Protein AF-A0A9D1Z6G5-F1 (afdb_monomer)

Structure (mmCIF, N/CA/C/O backbone):
data_AF-A0A9D1Z6G5-F1
#
_entry.id   AF-A0A9D1Z6G5-F1
#
loop_
_atom_site.group_PDB
_atom_site.id
_atom_site.type_symbol
_atom_site.label_atom_id
_atom_site.label_alt_id
_atom_site.label_comp_id
_atom_site.label_asym_id
_atom_site.label_entity_id
_atom_site.label_seq_id
_atom_site.pdbx_PDB_ins_code
_atom_site.Cartn_x
_atom_site.Cartn_y
_atom_site.Cartn_z
_atom_site.occupancy
_atom_site.B_iso_or_equiv
_atom_site.auth_seq_id
_atom_site.auth_comp_id
_atom_site.auth_asym_id
_atom_site.auth_atom_id
_atom_site.pdbx_PDB_model_num
ATOM 1 N N . MET A 1 1 ? 5.434 11.136 -31.545 1.00 62.97 1 MET A N 1
ATOM 2 C CA . MET A 1 1 ? 5.932 9.993 -30.754 1.00 62.97 1 MET A CA 1
ATOM 3 C C . MET A 1 1 ? 7.444 10.099 -30.738 1.00 62.97 1 MET A C 1
ATOM 5 O O . MET A 1 1 ? 8.027 10.150 -31.814 1.00 62.97 1 MET A O 1
ATOM 9 N N . ALA A 1 2 ? 8.056 10.285 -29.570 1.00 88.12 2 ALA A N 1
ATOM 10 C CA . ALA A 1 2 ? 9.505 10.441 -29.485 1.00 88.12 2 ALA A CA 1
ATOM 11 C C . ALA A 1 2 ? 10.163 9.057 -29.421 1.00 88.12 2 ALA A C 1
ATOM 13 O O . ALA A 1 2 ? 9.788 8.232 -28.589 1.00 88.12 2 ALA A O 1
ATOM 14 N N . MET A 1 3 ? 11.119 8.816 -30.315 1.00 94.81 3 MET A N 1
ATOM 15 C CA . MET A 1 3 ? 11.812 7.538 -30.449 1.00 94.81 3 MET A CA 1
ATOM 16 C C . MET A 1 3 ? 13.296 7.723 -30.156 1.00 94.81 3 MET A C 1
ATOM 18 O O . MET A 1 3 ? 13.879 8.742 -30.530 1.00 94.81 3 MET A O 1
ATOM 22 N N . PHE A 1 4 ? 13.907 6.727 -29.529 1.00 95.62 4 PHE A N 1
ATOM 23 C CA . PHE A 1 4 ? 15.357 6.603 -29.426 1.00 95.62 4 PHE A CA 1
ATOM 24 C C . PHE A 1 4 ? 15.826 5.374 -30.203 1.00 95.62 4 PHE A C 1
ATOM 26 O O . PHE A 1 4 ? 15.208 4.312 -30.121 1.00 95.62 4 PHE A O 1
ATOM 33 N N . ILE A 1 5 ? 16.930 5.530 -30.930 1.00 95.06 5 ILE A N 1
ATOM 34 C CA . ILE A 1 5 ? 17.619 4.448 -31.630 1.00 95.06 5 ILE A CA 1
ATOM 35 C C . ILE A 1 5 ? 19.093 4.541 -31.260 1.00 95.06 5 ILE A C 1
ATOM 37 O O . ILE A 1 5 ? 19.698 5.596 -31.449 1.00 95.06 5 ILE A O 1
ATOM 41 N N . GLY A 1 6 ? 19.653 3.464 -30.720 1.00 95.00 6 GLY A N 1
ATOM 42 C CA . GLY A 1 6 ? 21.053 3.427 -30.314 1.00 95.00 6 GLY A CA 1
ATOM 43 C C . GLY A 1 6 ? 21.353 2.312 -29.323 1.00 95.00 6 GLY A C 1
ATOM 44 O O . GLY A 1 6 ? 20.520 1.444 -29.060 1.00 95.00 6 GLY A O 1
ATOM 45 N N . SER A 1 7 ? 22.557 2.357 -28.770 1.00 95.50 7 SER A N 1
ATOM 46 C CA . SER A 1 7 ? 23.091 1.390 -27.807 1.00 95.50 7 SER A CA 1
ATOM 47 C C . SER A 1 7 ? 22.611 1.631 -26.373 1.00 95.50 7 SER A C 1
ATOM 49 O O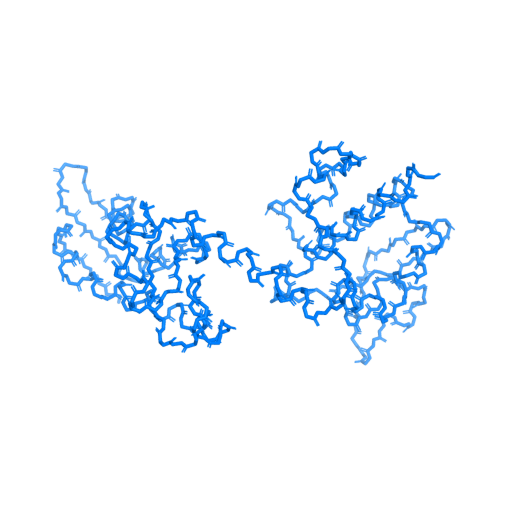 . SER A 1 7 ? 22.093 2.700 -26.021 1.00 95.50 7 SER A O 1
ATOM 51 N N . LEU A 1 8 ? 22.857 0.655 -25.494 1.00 92.88 8 LEU A N 1
ATOM 52 C CA . LEU A 1 8 ? 22.561 0.780 -24.066 1.00 92.88 8 LEU A CA 1
ATOM 53 C C . LEU A 1 8 ? 23.375 1.915 -23.424 1.00 92.88 8 LEU A C 1
ATOM 55 O O . LEU A 1 8 ? 22.875 2.652 -22.569 1.00 92.88 8 LEU A O 1
ATOM 59 N N . SER A 1 9 ? 24.635 2.061 -23.842 1.00 93.94 9 SER A N 1
ATOM 60 C CA . SER A 1 9 ? 25.544 3.106 -23.359 1.00 93.94 9 SER A CA 1
ATOM 61 C C . SER A 1 9 ? 25.026 4.506 -23.696 1.00 93.94 9 SER A C 1
ATOM 63 O O . SER A 1 9 ? 24.956 5.378 -22.824 1.00 93.94 9 SER A O 1
ATOM 65 N N . GLU A 1 10 ? 24.582 4.712 -24.937 1.00 95.44 10 GLU A N 1
ATOM 66 C CA . GLU A 1 10 ? 23.998 5.979 -25.385 1.00 95.44 10 GLU A CA 1
ATOM 67 C C . GLU A 1 10 ? 22.696 6.283 -24.650 1.00 95.44 10 GLU A C 1
ATOM 69 O O . GLU A 1 10 ? 22.525 7.396 -24.146 1.00 95.44 10 GLU A O 1
ATOM 74 N N . PHE A 1 11 ? 21.816 5.288 -24.497 1.00 95.50 11 PHE A N 1
ATOM 75 C CA . PHE A 1 11 ? 20.578 5.479 -23.751 1.00 95.50 11 PHE A CA 1
ATOM 76 C C . PHE A 1 11 ? 20.871 5.941 -22.320 1.00 95.50 11 PHE A C 1
ATOM 78 O O . PHE A 1 11 ? 20.338 6.951 -21.856 1.00 95.50 11 PHE A O 1
ATOM 85 N N . LYS A 1 12 ? 21.778 5.256 -21.616 1.00 92.62 12 LYS A N 1
ATOM 86 C CA . LYS A 1 12 ? 22.175 5.638 -20.255 1.00 92.62 12 LYS A CA 1
ATOM 87 C C . LYS A 1 12 ? 22.784 7.034 -20.209 1.00 92.62 12 LYS A C 1
ATOM 89 O O . LYS A 1 12 ? 22.452 7.784 -19.289 1.00 92.62 12 LYS A O 1
ATOM 94 N N . LYS A 1 13 ? 23.639 7.393 -21.168 1.00 92.88 13 LYS A N 1
ATOM 95 C CA . LYS A 1 13 ? 24.294 8.707 -21.229 1.00 92.88 13 LYS A CA 1
ATOM 96 C C . LYS A 1 13 ? 23.276 9.849 -21.255 1.00 92.88 13 LYS A C 1
ATOM 98 O O . LYS A 1 13 ? 23.451 10.822 -20.526 1.00 92.88 13 LYS A O 1
ATOM 103 N N . PHE A 1 14 ? 22.208 9.719 -22.042 1.00 93.12 14 PHE A N 1
ATOM 104 C CA . PHE A 1 14 ? 21.222 10.790 -22.216 1.00 93.12 14 PHE A CA 1
ATOM 105 C C . PHE A 1 14 ? 20.033 10.700 -21.248 1.00 93.12 14 PHE A C 1
ATOM 107 O O . PHE A 1 14 ? 19.578 11.723 -20.734 1.00 93.12 14 PHE A O 1
ATOM 114 N N . PHE A 1 15 ? 19.551 9.496 -20.929 1.00 93.75 15 PHE A N 1
ATOM 115 C CA . PHE A 1 15 ? 18.303 9.306 -20.180 1.00 93.75 15 PHE A CA 1
ATOM 116 C C . PHE A 1 15 ? 18.488 8.946 -18.701 1.00 93.75 15 PHE A C 1
ATOM 118 O O . PHE A 1 15 ? 17.514 8.978 -17.947 1.00 93.75 15 PHE A O 1
ATOM 125 N N . SER A 1 16 ? 19.706 8.678 -18.210 1.00 88.69 16 SER A N 1
ATOM 126 C CA . SER A 1 16 ? 19.904 8.397 -16.771 1.00 88.69 16 SER A CA 1
ATOM 127 C C . SER A 1 16 ? 19.500 9.571 -15.877 1.00 88.69 16 SER A C 1
ATOM 129 O O . SER A 1 16 ? 18.916 9.364 -14.809 1.00 88.69 16 SER A O 1
ATOM 131 N N . ILE A 1 17 ? 19.799 10.803 -16.305 1.00 90.06 17 ILE A N 1
ATOM 132 C CA . ILE A 1 17 ? 19.427 12.027 -15.579 1.00 90.06 17 ILE A CA 1
ATOM 133 C C . ILE A 1 17 ? 17.910 12.213 -15.616 1.00 90.06 17 ILE A C 1
ATOM 135 O O . ILE A 1 17 ? 17.301 12.490 -14.584 1.00 90.06 17 ILE A O 1
ATOM 139 N N . TYR A 1 18 ? 17.293 11.980 -16.775 1.00 92.94 18 TYR A N 1
ATOM 140 C CA . TYR A 1 18 ? 15.842 12.002 -16.926 1.00 92.94 18 TYR A CA 1
ATOM 141 C C . TYR A 1 18 ? 15.157 11.039 -15.946 1.00 92.94 18 TYR A C 1
ATOM 143 O O . TYR A 1 18 ? 14.313 11.451 -15.151 1.00 92.94 18 TYR A O 1
ATOM 151 N N . CYS A 1 19 ? 15.601 9.780 -15.915 1.00 92.94 19 CYS A N 1
ATOM 152 C CA . CYS A 1 19 ? 15.077 8.756 -15.013 1.00 92.94 19 CYS A CA 1
ATOM 153 C C . CYS A 1 19 ? 15.251 9.143 -13.535 1.00 92.94 19 CYS A C 1
ATOM 155 O O . CYS A 1 19 ? 14.344 8.949 -12.725 1.00 92.94 19 CYS A O 1
ATOM 157 N N . LYS A 1 20 ? 16.400 9.733 -13.168 1.00 91.00 20 LYS A N 1
ATOM 158 C CA . LYS A 1 20 ? 16.634 10.266 -11.815 1.00 91.00 20 LYS A CA 1
ATOM 159 C C . LYS A 1 20 ? 15.605 11.340 -11.458 1.00 91.00 20 LYS A C 1
ATOM 161 O O . LYS A 1 20 ? 14.994 11.264 -10.395 1.00 91.00 20 LYS A O 1
ATOM 166 N N . ASN A 1 21 ? 15.401 12.314 -12.340 1.00 91.88 21 ASN A N 1
ATOM 167 C CA . ASN A 1 21 ? 14.454 13.405 -12.114 1.00 91.88 21 ASN A CA 1
ATOM 168 C C . ASN A 1 21 ? 13.019 12.884 -12.007 1.00 91.88 21 ASN A C 1
ATOM 170 O O . ASN A 1 21 ? 12.264 13.345 -11.153 1.00 91.88 21 ASN A O 1
ATOM 174 N N . LYS A 1 22 ? 12.667 11.867 -12.799 1.00 93.25 22 LYS A N 1
ATOM 175 C CA . LYS A 1 22 ? 11.355 11.223 -12.732 1.00 93.25 22 LYS A CA 1
ATOM 176 C C . LYS A 1 22 ? 11.099 10.549 -11.385 1.00 93.25 22 LYS A C 1
ATOM 178 O O . LYS A 1 22 ? 10.028 10.719 -10.810 1.00 93.25 22 LYS A O 1
ATOM 183 N N . VAL A 1 23 ? 12.095 9.846 -10.845 1.00 91.44 23 VAL A N 1
ATOM 184 C CA . VAL A 1 23 ? 12.029 9.263 -9.494 1.00 91.44 23 VAL A CA 1
ATOM 185 C C . VAL A 1 23 ? 11.835 10.354 -8.444 1.00 91.44 23 VAL A C 1
ATOM 187 O O . VAL A 1 23 ? 10.935 10.254 -7.618 1.00 91.44 23 VAL A O 1
ATOM 190 N N . VAL A 1 24 ? 12.614 11.437 -8.507 1.00 89.75 24 VAL A N 1
ATOM 191 C CA . VAL A 1 24 ? 12.468 12.573 -7.579 1.00 89.75 24 VAL A CA 1
ATOM 192 C C . VAL A 1 24 ? 11.072 13.195 -7.662 1.00 89.75 24 VAL A C 1
ATOM 194 O O . VAL A 1 24 ? 10.499 13.552 -6.632 1.00 89.75 24 VAL A O 1
ATOM 197 N N . GLN A 1 25 ? 10.516 13.312 -8.869 1.00 91.44 25 GLN A N 1
ATOM 198 C CA . GLN A 1 25 ? 9.164 13.815 -9.084 1.00 91.44 25 GLN A CA 1
ATOM 199 C C . GLN A 1 25 ? 8.118 12.885 -8.459 1.00 91.44 25 GLN A C 1
ATOM 201 O O . GLN A 1 25 ? 7.246 13.372 -7.739 1.00 91.44 25 GLN A O 1
ATOM 206 N N . MET A 1 26 ? 8.212 11.568 -8.689 1.00 89.00 26 MET A N 1
ATOM 207 C CA . MET A 1 26 ? 7.218 10.613 -8.181 1.00 89.00 26 MET A CA 1
ATOM 208 C C . MET A 1 26 ? 7.246 10.490 -6.657 1.00 89.00 26 MET A C 1
ATOM 210 O O . MET A 1 26 ? 6.212 10.266 -6.040 1.00 89.00 26 MET A O 1
ATOM 214 N N . THR A 1 27 ? 8.414 10.655 -6.032 1.00 91.38 27 THR A N 1
ATOM 215 C CA . THR A 1 27 ? 8.547 10.520 -4.578 1.00 91.38 27 THR A CA 1
ATOM 216 C C . THR A 1 27 ? 8.306 11.819 -3.810 1.00 91.38 27 THR A C 1
ATOM 218 O O . THR A 1 27 ? 8.352 11.833 -2.578 1.00 91.38 27 THR A O 1
ATOM 221 N N . LYS A 1 28 ? 8.050 12.933 -4.507 1.00 90.31 28 LYS A N 1
ATOM 222 C CA . LYS A 1 28 ? 7.858 14.249 -3.887 1.00 90.31 28 LYS A CA 1
ATOM 223 C C . LYS A 1 28 ? 6.666 14.277 -2.926 1.00 90.31 28 LYS A C 1
ATOM 225 O O . LYS A 1 28 ? 6.810 14.802 -1.826 1.00 90.31 28 LYS A O 1
ATOM 230 N N . SER A 1 29 ? 5.520 13.714 -3.318 1.00 84.94 29 SER A N 1
ATOM 231 C CA . SER A 1 29 ? 4.328 13.652 -2.456 1.00 84.94 29 SER A CA 1
ATOM 232 C C . SER A 1 29 ? 4.604 12.861 -1.180 1.00 84.94 29 SER A C 1
ATOM 234 O O . SER A 1 29 ? 4.345 13.363 -0.095 1.00 84.94 29 SER A O 1
ATOM 236 N N . ILE A 1 30 ? 5.258 11.705 -1.296 1.00 85.62 30 ILE A N 1
ATOM 237 C CA . ILE A 1 30 ? 5.588 10.838 -0.156 1.00 85.62 30 ILE A CA 1
ATOM 238 C C . ILE A 1 30 ? 6.538 11.537 0.823 1.00 85.62 30 ILE A C 1
ATOM 240 O O . ILE A 1 30 ? 6.364 11.455 2.039 1.00 85.62 30 ILE A O 1
ATOM 244 N N . LYS A 1 31 ? 7.540 12.267 0.320 1.00 87.06 31 LYS A N 1
ATOM 245 C CA . LYS A 1 31 ? 8.430 13.069 1.177 1.00 87.06 31 LYS A CA 1
ATOM 246 C C . LYS A 1 31 ? 7.669 14.165 1.928 1.00 87.06 31 LYS A C 1
ATOM 248 O O . LYS A 1 31 ? 7.955 14.400 3.102 1.00 87.06 31 LYS A O 1
ATOM 253 N N . ASN A 1 32 ? 6.689 14.792 1.276 1.00 83.88 32 ASN A N 1
ATOM 254 C CA . ASN A 1 32 ? 5.829 15.799 1.897 1.00 83.88 32 ASN A CA 1
ATOM 255 C C . ASN A 1 32 ? 4.891 15.190 2.949 1.00 83.88 32 ASN A C 1
ATOM 257 O O . ASN A 1 32 ? 4.772 15.753 4.031 1.00 83.88 32 ASN A O 1
ATOM 261 N N . GLU A 1 33 ? 4.277 14.040 2.664 1.00 81.06 33 GLU A N 1
ATOM 262 C CA . GLU A 1 33 ? 3.434 13.286 3.606 1.00 81.06 33 GLU A CA 1
ATOM 263 C C . GLU A 1 33 ? 4.218 12.841 4.846 1.00 81.06 33 GLU A C 1
ATOM 265 O O . GLU A 1 33 ? 3.699 12.855 5.957 1.00 81.06 33 GLU A O 1
ATOM 270 N N . LYS A 1 34 ? 5.506 12.517 4.682 1.00 80.12 34 LYS A N 1
ATOM 271 C CA . LYS A 1 34 ? 6.442 12.241 5.785 1.00 80.12 34 LYS A CA 1
ATOM 272 C C . LYS A 1 34 ? 6.947 13.507 6.487 1.00 80.12 34 LYS A C 1
ATOM 274 O O . LYS A 1 34 ? 7.892 13.424 7.269 1.00 80.12 34 LYS A O 1
ATOM 279 N N . GLU A 1 35 ? 6.394 14.674 6.167 1.00 87.50 35 GLU A N 1
ATOM 280 C CA . GLU A 1 35 ? 6.800 15.990 6.669 1.00 87.50 35 GLU A CA 1
ATOM 281 C C . GLU A 1 35 ? 8.304 16.278 6.544 1.00 87.50 35 GLU A C 1
ATOM 283 O O . GLU A 1 35 ? 8.874 17.033 7.338 1.00 87.50 35 GLU A O 1
ATOM 288 N N . ASN A 1 36 ? 8.965 15.691 5.540 1.00 88.12 36 ASN A N 1
ATOM 289 C CA . ASN A 1 36 ? 10.416 15.744 5.369 1.00 88.12 36 ASN A CA 1
ATOM 290 C C . ASN A 1 36 ? 11.205 15.228 6.596 1.00 88.12 36 ASN A C 1
ATOM 292 O O . ASN A 1 36 ? 12.288 15.717 6.916 1.00 88.12 36 ASN A O 1
ATOM 296 N N . ILE A 1 37 ? 10.680 14.222 7.298 1.00 88.38 37 ILE A N 1
ATOM 297 C CA . ILE A 1 37 ? 11.363 13.549 8.408 1.00 88.38 37 ILE A CA 1
ATOM 298 C C . ILE A 1 37 ? 12.240 12.411 7.874 1.00 88.38 37 ILE A C 1
ATOM 300 O O . ILE A 1 37 ? 11.755 11.465 7.254 1.00 88.38 37 ILE A O 1
ATOM 304 N N . CYS A 1 38 ? 13.543 12.472 8.162 1.00 92.38 38 CYS A N 1
ATOM 305 C CA . CYS A 1 38 ? 14.502 11.453 7.733 1.00 92.38 38 CYS A CA 1
ATOM 306 C C . CYS A 1 38 ? 14.187 10.075 8.334 1.00 92.38 38 CYS A C 1
ATOM 308 O O . CYS A 1 38 ? 14.041 9.924 9.551 1.00 92.38 38 CYS A O 1
ATOM 310 N N . GLU A 1 39 ? 14.173 9.037 7.498 1.00 90.81 39 GLU A N 1
ATOM 311 C CA . GLU A 1 39 ? 13.802 7.682 7.915 1.00 90.81 39 GLU A CA 1
ATOM 312 C C . GLU A 1 39 ? 14.809 7.018 8.860 1.00 90.81 39 GLU A C 1
ATOM 314 O O . GLU A 1 39 ? 14.439 6.102 9.602 1.00 90.81 39 GLU A O 1
ATOM 319 N N . TYR A 1 40 ? 16.041 7.526 8.914 1.00 92.44 40 TYR A N 1
ATOM 320 C CA . TYR A 1 40 ? 17.064 7.064 9.847 1.00 92.44 40 TYR A CA 1
ATOM 321 C C . TYR A 1 40 ? 17.184 7.957 11.091 1.00 92.44 40 TYR A C 1
ATOM 323 O O . TYR A 1 40 ? 16.874 7.510 12.198 1.00 92.44 40 TYR A O 1
ATOM 331 N N . CYS A 1 41 ? 17.604 9.219 10.930 1.00 90.31 41 CYS A N 1
ATOM 332 C CA . CYS A 1 41 ? 17.914 10.110 12.059 1.00 90.31 41 CYS A CA 1
ATOM 333 C C . CYS A 1 41 ? 16.706 10.848 12.652 1.00 90.31 41 CYS A C 1
ATOM 335 O O . CYS A 1 41 ? 16.852 11.477 13.698 1.00 90.31 41 CYS A O 1
ATOM 337 N N . LYS A 1 42 ? 15.535 10.781 12.001 1.00 89.44 42 LYS A N 1
ATOM 338 C CA . LYS A 1 42 ? 14.268 11.390 12.452 1.00 89.44 42 LYS A CA 1
ATOM 339 C C . LYS A 1 42 ? 14.261 12.914 12.548 1.00 89.44 42 LYS A C 1
ATOM 341 O O . LYS A 1 42 ? 13.309 13.494 13.051 1.00 89.44 42 LYS A O 1
ATOM 346 N N . GLN A 1 43 ? 15.291 13.570 12.028 1.00 87.88 43 GLN A N 1
ATOM 347 C CA . GLN A 1 43 ? 15.328 15.022 11.929 1.00 87.88 43 GLN A CA 1
ATOM 348 C C . GLN A 1 43 ? 14.546 15.484 10.699 1.00 87.88 43 GLN A C 1
ATOM 350 O O . GLN A 1 43 ? 14.641 14.863 9.636 1.00 87.88 43 GLN A O 1
ATOM 355 N N . LYS A 1 44 ? 13.812 16.591 10.842 1.00 90.62 44 LYS A N 1
ATOM 356 C CA . LYS A 1 44 ? 13.136 17.269 9.733 1.00 90.62 44 LYS A CA 1
ATOM 357 C C . LYS A 1 44 ? 14.163 18.013 8.882 1.00 90.62 44 LYS A C 1
ATOM 359 O O . LYS A 1 44 ? 14.788 18.953 9.369 1.00 90.62 44 LYS A O 1
ATOM 364 N N . ARG A 1 45 ? 14.388 17.562 7.647 1.00 90.88 45 ARG A N 1
ATOM 365 C CA . ARG A 1 45 ? 15.399 18.084 6.707 1.00 90.88 45 ARG A CA 1
ATOM 366 C C . ARG A 1 45 ? 14.994 17.771 5.275 1.00 90.88 45 ARG A C 1
ATOM 368 O O . ARG A 1 45 ? 14.196 16.876 5.051 1.00 90.88 45 ARG A O 1
ATOM 375 N N . GLU A 1 46 ? 15.605 18.435 4.301 1.00 92.12 46 GLU A N 1
ATOM 376 C CA . GLU A 1 46 ? 15.448 18.029 2.904 1.00 92.12 46 GLU A CA 1
ATOM 377 C C . GLU A 1 46 ? 15.878 16.563 2.709 1.00 92.12 46 GLU A C 1
ATOM 379 O O . GLU A 1 46 ? 16.957 16.150 3.154 1.00 92.12 46 GLU A O 1
ATOM 384 N N . LEU A 1 47 ? 14.990 15.769 2.100 1.00 94.25 47 LEU A N 1
ATOM 385 C CA . LEU A 1 47 ? 15.175 14.332 1.924 1.00 94.25 47 LEU A CA 1
ATOM 386 C C . LEU A 1 47 ? 15.573 13.986 0.491 1.00 94.25 47 LEU A C 1
ATOM 388 O O . LEU A 1 47 ? 14.905 14.344 -0.489 1.00 94.25 47 LEU A O 1
ATOM 392 N N . GLU A 1 48 ? 16.616 13.178 0.397 1.00 94.06 48 GLU A N 1
ATOM 393 C CA . GLU A 1 48 ? 17.057 12.510 -0.812 1.00 94.06 48 GLU A CA 1
ATOM 394 C C . GLU A 1 48 ? 16.374 11.146 -0.935 1.00 94.06 48 GLU A C 1
ATOM 396 O O . GLU A 1 48 ? 16.052 10.482 0.053 1.00 94.06 48 GLU A O 1
ATOM 401 N N . THR A 1 49 ? 16.118 10.743 -2.178 1.00 92.69 49 THR A N 1
ATOM 402 C CA . THR A 1 49 ? 15.570 9.425 -2.498 1.00 92.69 49 THR A CA 1
ATOM 403 C C . THR A 1 49 ? 16.731 8.490 -2.796 1.00 92.69 49 THR A C 1
ATOM 405 O O . THR A 1 49 ? 17.433 8.673 -3.791 1.00 92.69 49 THR A O 1
ATOM 408 N N . VAL A 1 50 ? 16.925 7.508 -1.924 1.00 91.00 50 VAL A N 1
ATOM 409 C CA . VAL A 1 50 ? 18.054 6.577 -1.955 1.00 91.00 50 VAL A CA 1
ATOM 410 C C . VAL A 1 50 ? 17.536 5.203 -2.337 1.00 91.00 50 VAL A C 1
ATOM 412 O O . VAL A 1 50 ? 16.559 4.747 -1.754 1.00 91.00 50 VAL A O 1
ATOM 415 N N . TYR A 1 51 ? 18.165 4.546 -3.308 1.00 89.69 51 TYR A N 1
ATOM 416 C CA . TYR A 1 51 ? 17.788 3.185 -3.685 1.00 89.69 51 TYR A CA 1
ATOM 417 C C . TYR A 1 51 ? 18.208 2.185 -2.610 1.00 89.69 51 TYR A C 1
ATOM 419 O O . TYR A 1 51 ? 19.321 2.252 -2.092 1.00 89.69 51 TYR A O 1
ATOM 427 N N . ILE A 1 52 ? 17.335 1.222 -2.329 1.00 88.12 52 ILE A N 1
ATOM 428 C CA . ILE A 1 52 ? 17.701 0.011 -1.591 1.00 88.12 52 ILE A CA 1
ATOM 429 C C . ILE A 1 52 ? 18.726 -0.767 -2.427 1.00 88.12 52 ILE A C 1
ATOM 431 O O . ILE A 1 52 ? 18.622 -0.818 -3.660 1.00 88.12 52 ILE A O 1
ATOM 435 N N . LYS A 1 53 ? 19.738 -1.365 -1.790 1.00 81.00 53 LYS A N 1
ATOM 436 C CA . LYS A 1 53 ? 20.782 -2.088 -2.526 1.00 81.00 53 LYS A CA 1
ATOM 437 C C . LYS A 1 53 ? 20.174 -3.236 -3.325 1.00 81.00 53 LYS A C 1
ATOM 439 O O . LYS A 1 53 ? 19.296 -3.950 -2.851 1.00 81.00 53 LYS A O 1
ATOM 444 N N . GLY A 1 54 ? 20.646 -3.394 -4.560 1.00 73.81 54 GLY A N 1
ATOM 445 C CA . GLY A 1 54 ? 20.113 -4.372 -5.513 1.00 73.81 54 GLY A CA 1
ATOM 446 C C . GLY A 1 54 ? 18.834 -3.937 -6.238 1.00 73.81 54 GLY A C 1
ATOM 447 O O . GLY A 1 54 ? 18.346 -4.683 -7.077 1.00 73.81 54 GLY A O 1
ATOM 448 N N . SER A 1 55 ? 18.296 -2.746 -5.949 1.00 74.75 55 SER A N 1
ATOM 449 C CA . SER A 1 55 ? 17.199 -2.123 -6.713 1.00 74.75 55 SER A CA 1
ATOM 450 C C . SER A 1 55 ? 17.675 -0.938 -7.554 1.00 74.75 55 SER A C 1
ATOM 452 O O . SER A 1 55 ? 16.899 -0.039 -7.858 1.00 74.75 55 SER A O 1
ATOM 454 N N . ASP A 1 56 ? 18.959 -0.872 -7.886 1.00 80.00 56 ASP A N 1
ATOM 455 C CA . ASP A 1 56 ? 19.559 0.297 -8.509 1.00 80.00 56 ASP A CA 1
ATOM 456 C C . ASP A 1 56 ? 18.948 0.625 -9.877 1.00 80.00 56 ASP A C 1
ATOM 458 O O . ASP A 1 56 ? 18.599 -0.227 -10.697 1.00 80.00 56 ASP A O 1
ATOM 462 N N . ARG A 1 57 ? 18.862 1.930 -10.137 1.00 85.62 57 ARG A N 1
ATOM 463 C CA . ARG A 1 57 ? 18.276 2.486 -11.359 1.00 85.62 57 ARG A CA 1
ATOM 464 C C . ARG A 1 57 ? 18.873 1.897 -12.638 1.00 85.62 57 ARG A C 1
ATOM 46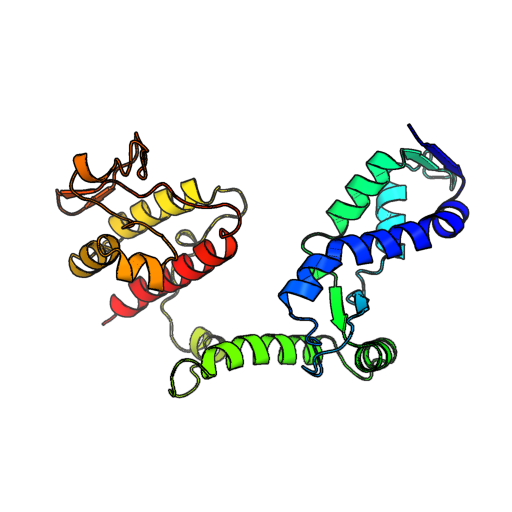6 O O . ARG A 1 57 ? 18.153 1.769 -13.621 1.00 85.62 57 ARG A O 1
ATOM 473 N N . ILE A 1 58 ? 20.177 1.616 -12.654 1.00 86.25 58 ILE A N 1
ATOM 474 C CA . ILE A 1 58 ? 20.877 1.152 -13.858 1.00 86.25 58 ILE A CA 1
ATOM 475 C C . ILE A 1 58 ? 20.353 -0.228 -14.248 1.00 86.25 58 ILE A C 1
ATOM 477 O O . ILE A 1 58 ? 19.926 -0.397 -15.389 1.00 86.25 58 ILE A O 1
ATOM 481 N N . ASN A 1 59 ? 20.269 -1.147 -13.289 1.00 87.06 59 ASN A N 1
ATOM 482 C CA . ASN A 1 59 ? 19.714 -2.479 -13.509 1.00 87.06 59 ASN A CA 1
ATOM 483 C C . ASN A 1 59 ? 18.242 -2.442 -13.949 1.00 87.06 59 ASN A C 1
ATOM 485 O O . ASN A 1 59 ? 17.837 -3.205 -14.827 1.00 87.06 59 ASN A O 1
ATOM 489 N N . VAL A 1 60 ? 17.441 -1.515 -13.411 1.00 88.69 60 VAL A N 1
ATOM 490 C CA . VAL A 1 60 ? 16.045 -1.332 -13.854 1.00 88.69 60 VAL A CA 1
ATOM 491 C C . VAL A 1 60 ? 15.975 -0.876 -15.314 1.00 88.69 60 VAL A C 1
ATOM 493 O O . VAL A 1 60 ? 15.211 -1.443 -16.096 1.00 88.69 60 VAL A O 1
ATOM 496 N N . ILE A 1 61 ? 16.783 0.117 -15.702 1.00 90.88 61 ILE A N 1
ATOM 497 C CA . ILE A 1 61 ? 16.837 0.614 -17.086 1.00 90.88 61 ILE A CA 1
ATOM 498 C C . ILE A 1 61 ? 17.251 -0.515 -18.036 1.00 90.88 61 ILE A C 1
ATOM 500 O O . ILE A 1 61 ? 16.575 -0.747 -19.035 1.00 90.88 61 ILE A O 1
ATOM 504 N N . GLU A 1 62 ? 18.327 -1.233 -17.712 1.00 92.06 62 GLU A N 1
ATOM 505 C CA . GLU A 1 62 ? 18.813 -2.361 -18.513 1.00 92.06 62 GLU A CA 1
ATOM 506 C C . GLU A 1 62 ? 17.749 -3.440 -18.695 1.00 92.06 62 GLU A C 1
ATOM 508 O O . GLU A 1 62 ? 17.499 -3.878 -19.815 1.00 92.06 62 GLU A O 1
ATOM 513 N N . SER A 1 63 ? 17.088 -3.838 -17.607 1.00 91.50 63 SER A N 1
ATOM 514 C CA . SER A 1 63 ? 16.044 -4.862 -17.630 1.00 91.50 63 SER A CA 1
ATOM 515 C C . SER A 1 63 ? 14.885 -4.474 -18.552 1.00 91.50 63 SER A C 1
ATOM 517 O O . SER A 1 63 ? 14.453 -5.274 -19.384 1.00 91.50 63 SER A O 1
ATOM 519 N N . ILE A 1 64 ? 14.416 -3.223 -18.472 1.00 93.00 64 ILE A N 1
ATOM 520 C CA . ILE A 1 64 ? 13.325 -2.722 -19.320 1.00 93.00 64 ILE A CA 1
ATOM 521 C C . ILE A 1 64 ? 13.740 -2.699 -20.792 1.00 93.00 64 ILE A C 1
ATOM 523 O O . ILE A 1 64 ? 12.965 -3.141 -21.645 1.00 93.00 64 ILE A O 1
ATOM 527 N N . LEU A 1 65 ? 14.939 -2.195 -21.092 1.00 94.00 65 LEU A N 1
ATOM 528 C CA . LEU A 1 65 ? 15.454 -2.105 -22.458 1.00 94.00 65 LEU A CA 1
ATOM 529 C C . LEU A 1 65 ? 15.630 -3.488 -23.083 1.00 94.00 65 LEU A C 1
ATOM 531 O O . LEU A 1 65 ? 15.098 -3.736 -24.166 1.00 94.00 65 LEU A O 1
ATOM 535 N N . ASN A 1 66 ? 16.290 -4.401 -22.370 1.00 92.81 66 ASN A N 1
ATOM 536 C CA . ASN A 1 66 ? 16.528 -5.767 -22.829 1.00 92.81 66 ASN A CA 1
ATOM 537 C C . ASN A 1 66 ? 15.224 -6.525 -23.076 1.00 92.81 66 ASN A C 1
ATOM 539 O O . ASN A 1 66 ? 15.081 -7.183 -24.100 1.00 92.81 66 ASN A O 1
ATOM 543 N N . LYS A 1 67 ? 14.257 -6.406 -22.162 1.00 92.81 67 LYS A N 1
ATOM 544 C CA . LYS A 1 67 ? 13.007 -7.165 -22.237 1.00 92.81 67 LYS A CA 1
ATOM 545 C C . LYS A 1 67 ? 12.044 -6.659 -23.313 1.00 92.81 67 LYS A C 1
ATOM 547 O O . LYS A 1 67 ? 11.287 -7.460 -23.851 1.00 92.81 67 LYS A O 1
ATOM 552 N N . ASN A 1 68 ? 12.016 -5.351 -23.580 1.00 91.44 68 ASN A N 1
ATOM 553 C CA . ASN A 1 68 ? 10.920 -4.745 -24.350 1.00 91.44 68 ASN A CA 1
ATOM 554 C C . ASN A 1 68 ? 11.355 -4.017 -25.628 1.00 91.44 68 ASN A C 1
ATOM 556 O O . ASN A 1 68 ? 10.506 -3.763 -26.479 1.00 91.44 68 ASN A O 1
ATOM 560 N N . PHE A 1 69 ? 12.631 -3.643 -25.763 1.00 92.94 69 PHE A N 1
ATOM 561 C CA . PHE A 1 69 ? 13.070 -2.727 -26.827 1.00 92.94 69 PHE A CA 1
ATOM 562 C C . PHE A 1 69 ? 14.310 -3.193 -27.603 1.00 92.94 69 PHE A C 1
ATOM 564 O O . PHE A 1 69 ? 14.667 -2.574 -28.612 1.00 92.94 69 PHE A O 1
ATOM 571 N N . LYS A 1 70 ? 14.963 -4.273 -27.159 1.00 93.75 70 LYS A N 1
ATOM 572 C CA . LYS A 1 70 ? 16.130 -4.861 -27.824 1.00 93.75 70 LYS A CA 1
ATOM 573 C C . LYS A 1 70 ? 15.716 -5.470 -29.164 1.00 93.75 70 LYS A C 1
ATOM 575 O O . LYS A 1 70 ? 14.748 -6.220 -29.237 1.00 93.75 70 LYS A O 1
ATOM 580 N N . GLN A 1 71 ? 16.432 -5.119 -30.230 1.00 89.38 71 GLN A N 1
ATOM 581 C CA . GLN A 1 71 ? 16.079 -5.544 -31.592 1.00 89.38 71 GLN A CA 1
ATOM 582 C C . GLN A 1 71 ? 16.650 -6.918 -31.962 1.00 89.38 71 GLN A C 1
ATOM 584 O O . GLN A 1 71 ? 16.089 -7.622 -32.795 1.00 89.38 71 GLN A O 1
ATOM 589 N N . SER A 1 72 ? 17.777 -7.294 -31.362 1.00 85.00 72 SER A N 1
ATOM 590 C CA . SER A 1 72 ? 18.455 -8.566 -31.602 1.00 85.00 72 SER A CA 1
ATOM 591 C C . SER A 1 72 ? 19.181 -9.004 -30.341 1.00 85.00 72 SER A C 1
ATOM 593 O O . SER A 1 72 ? 19.717 -8.172 -29.615 1.00 85.00 72 SER A O 1
ATOM 595 N N . GLU A 1 73 ? 19.265 -10.310 -30.098 1.00 82.06 73 GLU A N 1
ATOM 596 C CA . GLU A 1 73 ? 20.020 -10.824 -28.955 1.00 82.06 73 GLU A CA 1
ATOM 597 C C . GLU A 1 73 ? 21.531 -10.615 -29.086 1.00 82.06 73 GLU A C 1
ATOM 599 O O . GLU A 1 73 ? 22.222 -10.46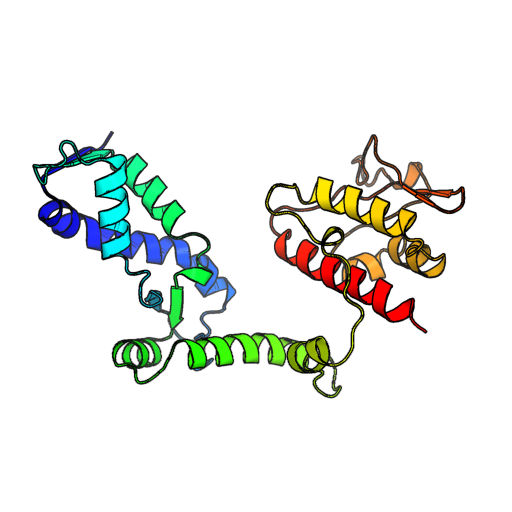7 -28.077 1.00 82.06 73 GLU A O 1
ATOM 604 N N . THR A 1 74 ? 22.032 -10.547 -30.320 1.00 80.06 74 THR A N 1
ATOM 605 C CA . THR A 1 74 ? 23.466 -10.520 -30.636 1.00 80.06 74 THR A CA 1
ATOM 606 C C . THR A 1 74 ? 24.037 -9.120 -30.841 1.00 80.06 74 THR A C 1
ATOM 608 O O . THR A 1 74 ? 25.253 -8.971 -30.923 1.00 80.06 74 THR A O 1
ATOM 611 N N . VAL A 1 75 ? 23.188 -8.090 -30.924 1.00 81.62 75 VAL A N 1
ATOM 612 C CA . VAL A 1 75 ? 23.602 -6.708 -31.208 1.00 81.62 75 VAL A CA 1
ATOM 613 C C . VAL A 1 75 ? 23.047 -5.779 -30.133 1.00 81.62 75 VAL A C 1
ATOM 615 O O . VAL A 1 75 ? 21.849 -5.800 -29.857 1.00 81.62 75 VAL A O 1
ATOM 618 N N . ASP A 1 76 ? 23.906 -4.940 -29.547 1.00 88.38 76 ASP A N 1
ATOM 619 C CA . ASP A 1 76 ? 23.515 -3.920 -28.561 1.00 88.38 76 ASP A CA 1
ATOM 620 C C . ASP A 1 76 ? 22.841 -2.723 -29.252 1.00 88.38 76 ASP A C 1
ATOM 622 O O . ASP A 1 76 ? 23.426 -1.651 -29.404 1.00 88.38 76 ASP A O 1
ATOM 626 N N . ASN A 1 77 ? 21.617 -2.935 -29.741 1.00 92.25 77 ASN A N 1
ATOM 627 C CA . ASN A 1 77 ? 20.819 -1.924 -30.427 1.00 92.25 77 ASN A CA 1
ATOM 628 C C . ASN A 1 77 ? 19.351 -1.984 -29.983 1.00 92.25 77 ASN A C 1
ATOM 630 O O . ASN A 1 77 ? 18.720 -3.049 -29.989 1.00 92.25 77 ASN A O 1
ATOM 634 N N . TYR A 1 78 ? 18.801 -0.822 -29.636 1.00 94.94 78 TYR A N 1
ATOM 635 C CA . TYR A 1 78 ? 17.450 -0.669 -29.103 1.00 94.94 78 TYR A CA 1
ATOM 636 C C . TYR A 1 78 ? 16.652 0.316 -29.947 1.00 94.94 78 TYR A C 1
ATOM 638 O O . TYR A 1 78 ? 17.152 1.372 -30.330 1.00 94.94 78 TYR A O 1
ATOM 646 N N . PHE A 1 79 ? 15.383 -0.013 -30.173 1.00 94.50 79 PHE A N 1
ATOM 647 C CA . PHE A 1 79 ? 14.397 0.884 -30.769 1.00 94.50 79 PHE A CA 1
ATOM 648 C C . PHE A 1 79 ? 13.341 1.185 -29.709 1.00 94.50 79 PHE A C 1
ATOM 650 O O . PHE A 1 79 ? 12.456 0.372 -29.436 1.00 94.50 79 PHE A O 1
ATOM 657 N N . VAL A 1 80 ? 13.490 2.328 -29.046 1.00 95.50 80 VAL A N 1
ATOM 658 C CA . VAL A 1 80 ? 12.764 2.642 -27.814 1.00 95.50 80 VAL A CA 1
ATOM 659 C C . VAL A 1 80 ? 11.697 3.689 -28.091 1.00 95.50 80 VAL A C 1
ATOM 661 O O . VAL A 1 80 ? 12.005 4.822 -28.461 1.00 95.50 80 VAL A O 1
ATOM 664 N N . ASP A 1 81 ? 10.441 3.323 -27.851 1.00 94.94 81 ASP A N 1
ATOM 665 C CA . ASP A 1 81 ? 9.359 4.290 -27.668 1.00 94.94 81 ASP A CA 1
ATOM 666 C C . ASP A 1 81 ? 9.512 4.919 -26.280 1.00 94.94 81 ASP A C 1
ATOM 668 O O . ASP A 1 81 ? 9.340 4.248 -25.257 1.00 94.94 81 ASP A O 1
ATOM 672 N N . LEU A 1 82 ? 9.871 6.205 -26.240 1.00 94.38 82 LEU A N 1
ATOM 673 C CA . LEU A 1 82 ? 10.209 6.885 -24.990 1.00 94.38 82 LEU A CA 1
ATOM 674 C C . LEU A 1 82 ? 9.009 7.025 -24.044 1.00 94.38 82 LEU A C 1
ATOM 676 O O . LEU A 1 82 ? 9.210 7.067 -22.829 1.00 94.38 82 LEU A O 1
ATOM 680 N N . HIS A 1 83 ? 7.777 7.048 -24.563 1.00 93.31 83 HIS A N 1
ATOM 681 C CA . HIS A 1 83 ? 6.583 7.082 -23.717 1.00 93.31 83 HIS A CA 1
ATOM 682 C C . HIS A 1 83 ? 6.355 5.731 -23.042 1.00 93.31 83 HIS A C 1
ATOM 684 O O . HIS A 1 83 ? 6.203 5.674 -21.823 1.00 93.31 83 HIS A O 1
ATOM 690 N N . LYS A 1 84 ? 6.423 4.634 -23.806 1.00 93.75 84 LYS A N 1
ATOM 691 C CA . LYS A 1 84 ? 6.293 3.278 -23.242 1.00 93.75 84 LYS A CA 1
ATOM 692 C C . LYS A 1 84 ? 7.418 2.950 -22.273 1.00 93.75 84 LYS A C 1
ATOM 694 O O . LYS A 1 84 ? 7.184 2.332 -21.238 1.00 93.75 84 LYS A O 1
ATOM 699 N N . PHE A 1 85 ? 8.641 3.372 -22.590 1.00 95.12 85 PHE A N 1
ATOM 700 C CA . PHE A 1 85 ? 9.765 3.218 -21.676 1.00 95.12 85 PHE A CA 1
ATOM 701 C C . PHE A 1 85 ? 9.491 3.922 -20.347 1.00 95.12 85 PHE A C 1
ATOM 703 O O . PHE A 1 85 ? 9.701 3.325 -19.295 1.00 95.12 85 PHE A O 1
ATOM 710 N N . GLU A 1 86 ? 9.001 5.164 -20.381 1.00 93.81 86 GLU A N 1
ATOM 711 C CA . GLU A 1 86 ? 8.640 5.881 -19.162 1.00 93.81 86 GLU A CA 1
ATOM 712 C C . GLU A 1 86 ? 7.550 5.148 -18.366 1.00 93.81 86 GLU A C 1
ATOM 714 O O . GLU A 1 86 ? 7.690 5.022 -17.151 1.00 93.81 86 GLU A O 1
ATOM 719 N N . GLU A 1 87 ? 6.502 4.641 -19.016 1.00 90.88 87 GLU A N 1
ATOM 720 C CA . GLU A 1 87 ? 5.446 3.873 -18.343 1.00 90.88 87 GLU A CA 1
ATOM 721 C C . GLU A 1 87 ? 6.015 2.649 -17.618 1.00 90.88 87 GLU A C 1
ATOM 723 O O . GLU A 1 87 ? 5.791 2.487 -16.416 1.00 90.88 87 GLU A O 1
ATOM 728 N N . TYR A 1 88 ? 6.818 1.836 -18.311 1.00 90.38 88 TYR A N 1
ATOM 729 C CA . TYR A 1 88 ? 7.477 0.673 -17.712 1.00 90.38 88 TYR A CA 1
ATOM 730 C C . TYR A 1 88 ? 8.446 1.067 -16.601 1.00 90.38 88 TYR A C 1
ATOM 732 O O . TYR A 1 88 ? 8.534 0.382 -15.583 1.00 90.38 88 TYR A O 1
ATOM 740 N N . PHE A 1 89 ? 9.154 2.183 -16.768 1.00 92.50 89 PHE A N 1
ATOM 741 C CA . PHE A 1 89 ? 10.078 2.685 -15.764 1.00 92.50 89 PHE A CA 1
ATOM 742 C C . PHE A 1 89 ? 9.345 3.145 -14.505 1.00 92.50 89 PHE A C 1
ATOM 744 O O . PHE A 1 89 ? 9.793 2.834 -13.410 1.00 92.50 89 PHE A O 1
ATOM 751 N N . ILE A 1 90 ? 8.218 3.848 -14.627 1.00 87.38 90 ILE A N 1
ATOM 752 C CA . ILE A 1 90 ? 7.402 4.256 -13.475 1.00 87.38 90 ILE A CA 1
ATOM 753 C C . ILE A 1 90 ? 6.818 3.030 -12.770 1.00 87.38 90 ILE A C 1
ATOM 755 O O . ILE A 1 90 ? 6.801 2.988 -11.540 1.00 87.38 90 ILE A O 1
ATOM 759 N N . ASP A 1 91 ? 6.322 2.053 -13.528 1.00 85.88 91 ASP A N 1
ATOM 760 C CA . ASP A 1 91 ? 5.683 0.862 -12.967 1.00 85.88 91 ASP A CA 1
ATOM 761 C C . ASP A 1 91 ? 6.680 -0.023 -12.206 1.00 85.88 91 ASP A C 1
ATOM 763 O O . ASP A 1 91 ? 6.401 -0.448 -1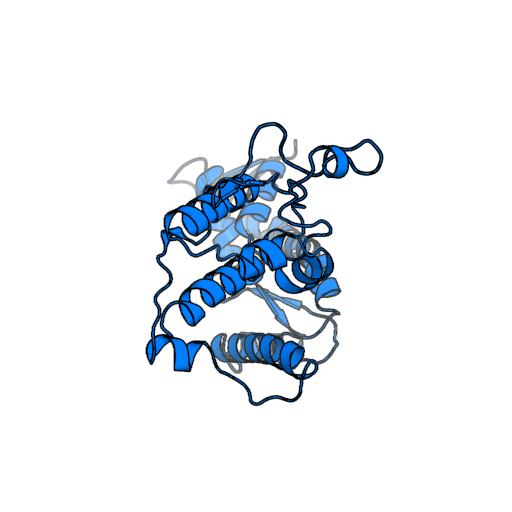1.087 1.00 85.88 91 ASP A O 1
ATOM 767 N N . ALA A 1 92 ? 7.897 -0.187 -12.735 1.00 86.88 92 ALA A N 1
ATOM 768 C CA . ALA A 1 92 ? 8.963 -0.967 -12.102 1.00 86.88 92 ALA A CA 1
ATOM 769 C C . ALA A 1 92 ? 9.439 -0.411 -10.746 1.00 86.88 92 ALA A C 1
ATOM 771 O O . ALA A 1 92 ? 10.122 -1.110 -10.003 1.00 8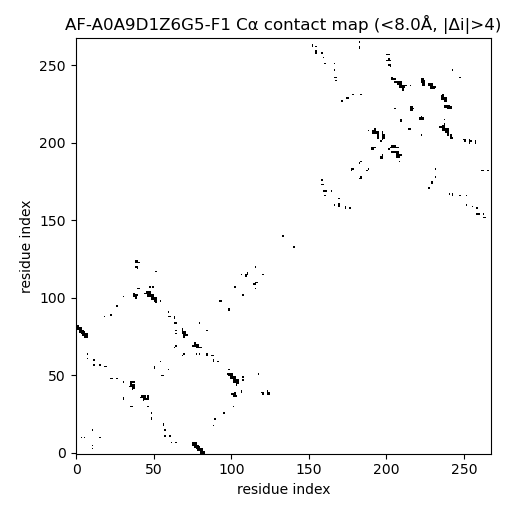6.88 92 ALA A O 1
ATOM 772 N N . GLN A 1 93 ? 9.104 0.840 -10.427 1.00 84.62 93 GLN A N 1
ATOM 773 C CA . GLN A 1 93 ? 9.462 1.496 -9.166 1.00 84.62 93 GLN A CA 1
ATOM 774 C C . GLN A 1 93 ? 8.354 1.378 -8.110 1.00 84.62 93 GLN A C 1
ATOM 776 O O . GLN A 1 93 ? 8.476 1.947 -7.021 1.00 84.62 93 GLN A O 1
ATOM 781 N N . LYS A 1 94 ? 7.253 0.678 -8.419 1.00 82.88 94 LYS A N 1
ATOM 782 C CA . LYS A 1 94 ? 6.119 0.491 -7.513 1.00 82.88 94 LYS A CA 1
ATOM 783 C C . LYS A 1 94 ? 6.132 -0.904 -6.875 1.00 82.88 94 LYS A C 1
ATOM 785 O O . LYS A 1 94 ? 6.339 -1.898 -7.568 1.00 82.88 94 LYS A O 1
ATOM 790 N N . PRO A 1 95 ? 5.793 -1.007 -5.575 1.00 85.12 95 PRO A N 1
ATOM 791 C CA . PRO A 1 95 ? 5.513 0.086 -4.632 1.00 85.12 95 PRO A CA 1
ATOM 792 C C . PRO A 1 95 ? 6.802 0.776 -4.138 1.00 85.12 95 PRO A C 1
ATOM 794 O O . PRO A 1 95 ? 7.798 0.109 -3.859 1.00 85.12 95 PRO A O 1
ATOM 797 N N . ILE A 1 96 ? 6.775 2.106 -3.999 1.00 85.25 96 ILE A N 1
ATOM 798 C CA . ILE A 1 96 ? 7.961 2.964 -3.772 1.00 85.25 96 ILE A CA 1
ATOM 799 C C . ILE A 1 96 ? 8.727 2.563 -2.501 1.00 85.25 96 ILE A C 1
ATOM 801 O O . ILE A 1 96 ? 9.958 2.542 -2.483 1.00 85.25 96 ILE A O 1
ATOM 805 N N . GLU A 1 97 ? 8.019 2.163 -1.451 1.00 80.44 97 GLU A N 1
ATOM 806 C CA . GLU A 1 97 ? 8.567 1.786 -0.143 1.00 80.44 97 GLU A CA 1
ATOM 807 C C . GLU A 1 97 ? 9.441 0.525 -0.197 1.00 80.44 97 GLU A C 1
ATOM 809 O O . GLU A 1 97 ? 10.188 0.249 0.742 1.00 80.44 97 GLU A O 1
ATOM 814 N N . LYS A 1 98 ? 9.343 -0.265 -1.274 1.00 81.00 98 LYS A N 1
ATOM 815 C CA . LYS A 1 98 ? 10.179 -1.454 -1.488 1.00 81.00 98 LYS A CA 1
ATOM 816 C C . LYS A 1 98 ? 11.471 -1.165 -2.238 1.00 81.00 98 LYS A C 1
ATOM 818 O O . LYS A 1 98 ? 12.341 -2.030 -2.256 1.00 81.00 98 LYS A O 1
ATOM 823 N N . HIS A 1 99 ? 11.592 0.009 -2.847 1.00 86.25 99 HIS A N 1
ATOM 824 C CA . HIS A 1 99 ? 12.730 0.359 -3.696 1.00 86.25 99 HIS A CA 1
ATOM 825 C C . HIS A 1 99 ? 13.549 1.514 -3.130 1.00 86.25 99 HIS A C 1
ATOM 827 O O . HIS A 1 99 ? 14.720 1.653 -3.490 1.00 86.25 99 HIS A O 1
ATOM 833 N N . PHE A 1 100 ? 12.972 2.307 -2.221 1.00 91.12 100 PHE A N 1
ATOM 834 C CA . PHE A 1 100 ? 13.584 3.541 -1.750 1.00 91.12 100 PHE A CA 1
ATOM 835 C C . PHE A 1 100 ? 13.558 3.724 -0.236 1.00 91.12 100 PHE A C 1
ATOM 837 O O . PHE A 1 100 ? 12.578 3.402 0.432 1.00 91.12 100 PHE A O 1
ATOM 844 N N . TYR A 1 101 ? 14.614 4.362 0.267 1.00 93.12 101 TYR A N 1
ATOM 845 C CA . TYR A 1 101 ? 14.621 5.074 1.540 1.00 93.12 101 TYR A CA 1
ATOM 846 C C . TYR A 1 101 ? 14.618 6.591 1.311 1.00 93.12 101 TYR A C 1
ATOM 848 O O . TYR A 1 101 ? 15.153 7.097 0.319 1.00 93.12 101 TYR A O 1
ATOM 856 N N . PHE A 1 102 ? 14.060 7.328 2.269 1.00 94.50 102 PHE A N 1
ATOM 857 C CA . PHE A 1 102 ? 14.056 8.789 2.308 1.00 94.50 102 PHE A CA 1
ATOM 858 C C . PHE A 1 102 ? 14.975 9.294 3.416 1.00 94.50 102 PHE A C 1
ATOM 860 O O . PHE A 1 102 ? 14.617 9.333 4.599 1.00 94.50 102 PHE A O 1
ATOM 867 N N . LEU A 1 103 ? 16.191 9.672 3.034 1.00 94.75 103 LEU A N 1
ATOM 868 C CA . LEU A 1 103 ? 17.266 10.014 3.962 1.00 94.75 103 LEU A CA 1
ATOM 869 C C . LEU A 1 103 ? 17.689 11.468 3.773 1.00 94.75 103 LEU A C 1
ATOM 871 O O . LEU A 1 103 ? 17.692 11.978 2.660 1.00 94.75 103 LEU A O 1
ATOM 875 N N . CYS A 1 104 ? 18.091 12.143 4.850 1.00 95.56 104 CYS A N 1
ATOM 876 C CA . CYS A 1 104 ? 18.842 13.387 4.686 1.00 95.56 104 CYS A CA 1
ATOM 877 C C . CYS A 1 104 ? 20.233 13.082 4.106 1.00 95.56 104 CYS A C 1
ATOM 879 O O . CYS A 1 104 ? 20.753 11.979 4.301 1.00 95.56 104 CYS A O 1
ATOM 881 N N . ASN A 1 105 ? 20.860 14.078 3.480 1.00 95.81 105 ASN A N 1
ATOM 882 C CA . ASN A 1 105 ? 22.191 13.971 2.865 1.00 95.81 105 ASN A CA 1
ATOM 883 C C . ASN A 1 105 ? 23.236 13.287 3.778 1.00 95.81 105 ASN A C 1
ATOM 885 O O . ASN A 1 105 ? 23.948 12.377 3.360 1.00 95.81 105 ASN A O 1
ATOM 889 N N . ASP A 1 106 ? 23.272 13.637 5.069 1.00 95.81 106 ASP A N 1
ATOM 890 C CA . ASP A 1 106 ? 24.210 13.030 6.026 1.00 95.81 106 ASP A CA 1
ATOM 891 C C . ASP A 1 106 ? 23.982 11.522 6.203 1.00 95.81 106 ASP A C 1
ATOM 893 O O . ASP A 1 106 ? 24.932 10.748 6.304 1.00 95.81 106 ASP A O 1
ATOM 897 N N . CYS A 1 107 ? 22.720 11.090 6.258 1.00 95.50 107 CYS A N 1
ATOM 898 C CA . CYS A 1 107 ? 22.376 9.678 6.418 1.00 95.50 107 CYS A CA 1
ATOM 899 C C . CYS A 1 107 ? 22.565 8.909 5.110 1.00 95.50 107 CYS A C 1
ATOM 901 O O . CYS A 1 107 ? 23.021 7.773 5.145 1.00 95.50 107 CYS A O 1
ATOM 903 N N . HIS A 1 108 ? 22.274 9.534 3.970 1.00 95.31 108 HIS A N 1
ATOM 904 C CA . HIS A 1 108 ? 22.527 8.961 2.652 1.00 95.31 108 HIS A CA 1
ATOM 905 C C . HIS A 1 108 ? 24.018 8.670 2.448 1.00 95.31 108 HIS A C 1
ATOM 907 O O . HIS A 1 108 ? 24.378 7.532 2.167 1.00 95.31 108 HIS A O 1
ATOM 913 N N . LYS A 1 109 ? 24.904 9.631 2.740 1.00 95.19 109 LYS A N 1
ATOM 914 C CA . LYS A 1 109 ? 26.362 9.418 2.677 1.00 95.19 109 LYS A CA 1
ATOM 915 C C . LYS A 1 109 ? 26.833 8.251 3.545 1.00 95.19 109 LYS A C 1
ATOM 917 O O . LYS A 1 109 ? 27.707 7.492 3.138 1.00 95.19 109 LYS A O 1
ATOM 922 N N . LYS A 1 110 ? 26.269 8.105 4.747 1.00 94.62 110 LYS A N 1
ATOM 923 C CA . LYS A 1 110 ? 26.572 6.971 5.636 1.0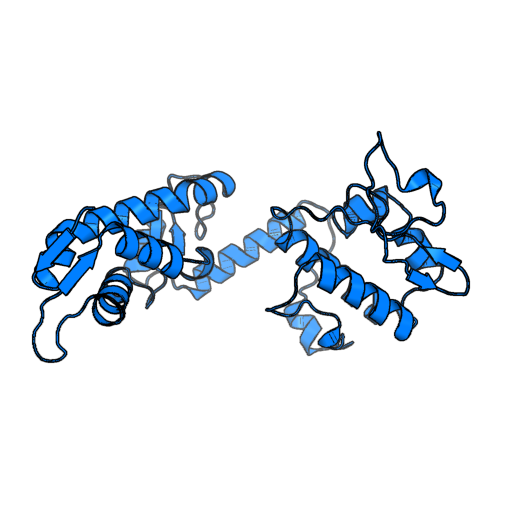0 94.62 110 LYS A CA 1
ATOM 924 C C . LYS A 1 110 ? 26.077 5.647 5.060 1.00 94.62 110 LYS A C 1
ATOM 926 O O . LYS A 1 110 ? 26.737 4.626 5.230 1.00 94.62 110 LYS A O 1
ATOM 931 N N . TYR A 1 111 ? 24.927 5.658 4.389 1.00 93.50 111 TYR A N 1
ATOM 932 C CA . TYR A 1 111 ? 24.358 4.472 3.755 1.00 93.50 111 TYR A CA 1
ATOM 933 C C . TYR A 1 111 ? 25.220 3.999 2.583 1.00 93.50 111 TYR A C 1
ATOM 935 O O . TYR A 1 111 ? 25.567 2.818 2.522 1.00 93.50 111 TYR A O 1
ATOM 943 N N . ASP A 1 112 ? 25.660 4.929 1.734 1.00 90.50 112 ASP A N 1
ATOM 944 C CA . ASP A 1 112 ? 26.557 4.646 0.607 1.00 90.50 112 ASP A CA 1
ATOM 945 C C . ASP A 1 112 ? 27.896 4.061 1.074 1.00 90.50 112 ASP A C 1
ATOM 947 O O . ASP A 1 112 ? 28.442 3.152 0.451 1.00 90.50 112 ASP A O 1
ATOM 951 N N . LYS A 1 113 ? 28.405 4.534 2.219 1.00 93.06 113 LYS A N 1
ATOM 952 C CA . LYS A 1 113 ? 29.631 4.026 2.854 1.00 93.06 113 LYS A CA 1
ATOM 953 C C . LYS A 1 113 ? 29.450 2.730 3.646 1.00 93.06 113 LYS A C 1
ATOM 955 O O . LYS A 1 113 ? 30.417 2.243 4.225 1.00 93.06 113 LYS A O 1
ATOM 960 N N . ASN A 1 114 ? 28.244 2.164 3.695 1.00 90.25 114 ASN A N 1
ATOM 961 C CA . ASN A 1 114 ? 27.905 1.000 4.524 1.00 90.25 114 ASN A CA 1
ATOM 962 C C . ASN A 1 114 ? 28.059 1.224 6.041 1.00 90.25 114 ASN A C 1
ATOM 964 O O . ASN A 1 114 ? 28.050 0.258 6.800 1.00 90.25 114 ASN A O 1
ATOM 968 N N . GLU A 1 115 ? 28.168 2.473 6.500 1.00 92.00 115 GLU A N 1
ATOM 969 C CA . GLU A 1 115 ? 28.220 2.818 7.928 1.00 92.00 115 GLU A CA 1
ATOM 970 C C . GLU A 1 115 ? 26.850 2.653 8.599 1.00 92.00 115 GLU A C 1
ATOM 972 O O . GLU A 1 115 ? 26.766 2.433 9.808 1.00 92.00 115 GLU A O 1
ATOM 977 N N . ILE A 1 116 ? 25.771 2.760 7.812 1.00 89.81 116 ILE A N 1
ATOM 978 C CA . ILE A 1 116 ? 24.418 2.400 8.237 1.00 89.81 116 ILE A CA 1
ATOM 979 C C . ILE A 1 116 ? 23.850 1.309 7.329 1.00 89.81 116 ILE A C 1
ATOM 981 O O . ILE A 1 116 ? 23.905 1.406 6.103 1.00 89.81 116 ILE A O 1
ATOM 985 N N . SER A 1 117 ? 23.305 0.255 7.933 1.00 89.06 117 SER A N 1
ATOM 986 C CA . SER A 1 117 ? 22.719 -0.877 7.218 1.00 89.06 117 SER A CA 1
ATOM 987 C C . SER A 1 117 ? 21.216 -0.708 7.002 1.00 89.06 117 SER A C 1
ATOM 989 O O . SER A 1 117 ? 20.529 0.030 7.713 1.00 89.06 117 SER A O 1
ATOM 991 N N . GLU A 1 118 ? 20.677 -1.452 6.038 1.00 87.00 118 GLU A N 1
ATOM 992 C CA . GLU A 1 118 ? 19.234 -1.497 5.788 1.00 87.00 118 GLU A CA 1
ATOM 993 C C . GLU A 1 118 ? 18.448 -1.934 7.023 1.00 87.00 118 GLU A C 1
ATOM 995 O O . GLU A 1 118 ? 17.416 -1.347 7.335 1.00 87.00 118 GLU A O 1
ATOM 1000 N N . ASP A 1 119 ? 18.966 -2.901 7.780 1.00 84.00 119 ASP A N 1
ATOM 1001 C CA . ASP A 1 119 ? 18.340 -3.355 9.020 1.00 84.00 119 ASP A CA 1
ATOM 1002 C C . ASP A 1 119 ? 18.276 -2.248 10.071 1.00 84.00 119 ASP A C 1
ATOM 1004 O O . ASP A 1 119 ? 17.280 -2.131 10.787 1.00 84.00 119 ASP A O 1
ATOM 1008 N N . GLN A 1 120 ? 19.308 -1.408 10.170 1.00 84.38 120 GLN A N 1
ATOM 1009 C CA . GLN A 1 120 ? 19.302 -0.264 11.083 1.00 84.38 120 GLN A CA 1
ATOM 1010 C C . GLN A 1 120 ? 18.260 0.778 10.664 1.00 84.38 120 GLN A C 1
ATOM 1012 O O . GLN A 1 120 ? 17.529 1.287 11.520 1.00 84.38 120 GLN A O 1
ATOM 1017 N N . ILE A 1 121 ? 18.134 1.054 9.364 1.00 85.38 121 ILE A N 1
ATOM 1018 C CA . ILE A 1 121 ? 17.115 1.965 8.827 1.00 85.38 121 ILE A CA 1
ATOM 1019 C C . ILE A 1 121 ? 15.710 1.397 9.070 1.00 85.38 121 ILE A C 1
ATOM 1021 O O . ILE A 1 121 ? 14.867 2.074 9.661 1.00 85.38 121 ILE A O 1
ATOM 1025 N N . ARG A 1 122 ? 15.467 0.126 8.731 1.00 85.25 122 ARG A N 1
ATOM 1026 C CA . ARG A 1 122 ? 14.182 -0.561 8.954 1.00 85.25 122 ARG A CA 1
ATOM 1027 C C . ARG A 1 122 ? 13.791 -0.588 10.427 1.00 85.25 122 ARG A C 1
ATOM 1029 O O . ARG A 1 122 ? 12.645 -0.281 10.756 1.00 85.25 122 ARG A O 1
ATOM 1036 N N . LYS A 1 123 ? 14.734 -0.877 11.331 1.00 81.62 123 LYS A N 1
ATOM 1037 C CA . LYS A 1 123 ? 14.508 -0.801 12.785 1.00 81.62 123 LYS A CA 1
ATOM 1038 C C . LYS A 1 123 ? 14.054 0.594 13.205 1.00 81.62 123 LYS A C 1
ATOM 1040 O O . LYS A 1 123 ? 13.097 0.707 13.964 1.00 81.62 123 LYS A O 1
ATOM 1045 N N . LYS A 1 124 ? 14.684 1.655 12.689 1.00 80.12 124 LYS A N 1
ATOM 1046 C CA . LYS A 1 124 ? 14.302 3.044 12.988 1.00 80.12 124 LYS A CA 1
ATOM 1047 C C . LYS A 1 124 ? 12.936 3.408 12.411 1.00 80.12 124 LYS A C 1
ATOM 1049 O O . LYS A 1 124 ? 12.166 4.061 13.104 1.00 80.12 124 LYS A O 1
ATOM 1054 N N . ILE A 1 125 ? 12.603 2.990 11.190 1.00 77.50 125 ILE A N 1
ATOM 1055 C CA . ILE A 1 125 ? 11.268 3.187 10.594 1.00 77.50 125 ILE A CA 1
ATOM 1056 C C . ILE A 1 125 ? 10.191 2.491 11.439 1.00 77.50 125 ILE A C 1
ATOM 1058 O O . ILE A 1 125 ? 9.185 3.109 11.790 1.00 77.50 125 ILE A O 1
ATOM 1062 N N . ASN A 1 126 ? 10.427 1.236 11.826 1.00 69.38 126 ASN A N 1
ATOM 1063 C CA . ASN A 1 126 ? 9.499 0.455 12.645 1.00 69.38 126 ASN A CA 1
ATOM 1064 C C . ASN A 1 126 ? 9.360 1.024 14.063 1.00 69.38 126 ASN A C 1
ATOM 1066 O O . ASN A 1 126 ? 8.253 1.090 14.590 1.00 69.38 126 ASN A O 1
ATOM 1070 N N . TYR A 1 127 ? 10.454 1.506 14.656 1.00 56.78 127 TYR A N 1
ATOM 1071 C CA . TYR A 1 127 ? 10.430 2.184 15.951 1.00 56.78 127 TYR A CA 1
ATOM 1072 C C . TYR A 1 127 ? 9.550 3.442 15.919 1.00 56.78 127 TYR A C 1
ATOM 1074 O O . TYR A 1 127 ? 8.748 3.630 16.822 1.00 56.78 127 TYR A O 1
ATOM 1082 N N . THR A 1 128 ? 9.594 4.255 14.856 1.00 53.78 128 THR A N 1
ATOM 1083 C CA . THR A 1 128 ? 8.740 5.459 14.733 1.00 53.78 128 THR A CA 1
ATOM 1084 C C . THR A 1 128 ? 7.271 5.119 14.489 1.00 53.78 128 THR A C 1
ATOM 1086 O O . THR A 1 128 ? 6.397 5.781 15.044 1.00 53.78 128 THR A O 1
ATOM 1089 N N . LYS A 1 129 ? 6.979 4.045 13.737 1.00 53.16 129 LYS A N 1
ATOM 1090 C CA . LYS A 1 129 ? 5.611 3.496 13.644 1.00 53.16 129 LYS A CA 1
ATOM 1091 C C . LYS A 1 129 ? 5.078 3.065 15.018 1.00 53.16 129 LYS A C 1
ATOM 1093 O O . LYS A 1 129 ? 3.875 3.142 15.256 1.00 53.16 129 LYS A O 1
ATOM 1098 N N . ASN A 1 130 ? 5.968 2.647 15.919 1.00 40.41 130 ASN A N 1
ATOM 1099 C CA . ASN A 1 130 ? 5.633 2.240 17.280 1.00 40.41 130 ASN A CA 1
ATOM 1100 C C . ASN A 1 130 ? 5.608 3.416 18.281 1.00 40.41 130 ASN A C 1
ATOM 1102 O O . ASN A 1 130 ? 4.773 3.407 19.177 1.00 40.41 130 ASN A O 1
ATOM 1106 N N . GLU A 1 131 ? 6.436 4.456 18.129 1.00 39.94 131 GLU A N 1
ATOM 1107 C CA . GLU A 1 131 ? 6.404 5.669 18.971 1.00 39.94 131 GLU A CA 1
ATOM 1108 C C . GLU A 1 131 ? 5.250 6.616 18.633 1.00 39.94 131 GLU A C 1
ATOM 1110 O O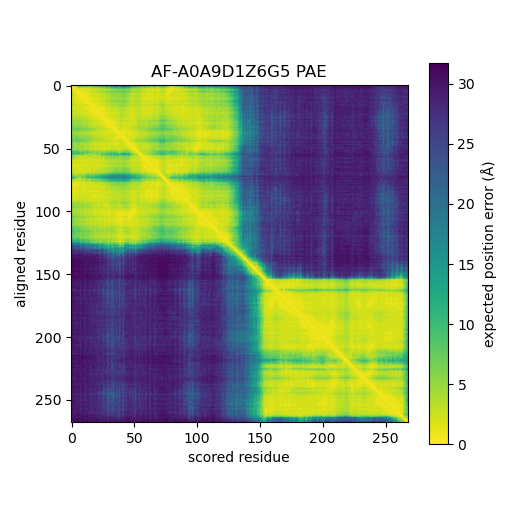 . GLU A 1 131 ? 4.634 7.159 19.548 1.00 39.94 131 GLU A O 1
ATOM 1115 N N . GLY A 1 132 ? 4.869 6.742 17.357 1.00 38.56 132 GLY A N 1
ATOM 1116 C CA . GLY A 1 132 ? 3.639 7.448 16.970 1.00 38.56 132 GLY A CA 1
ATOM 1117 C C . GLY A 1 132 ? 2.375 6.809 17.564 1.00 38.56 132 GLY A C 1
ATOM 1118 O O . GLY A 1 132 ? 1.367 7.480 17.751 1.00 38.56 132 GLY A O 1
ATOM 1119 N N . ARG A 1 133 ? 2.450 5.523 17.943 1.00 36.00 133 ARG A N 1
ATOM 1120 C CA . ARG A 1 133 ? 1.414 4.812 18.712 1.00 36.00 133 ARG A CA 1
ATOM 1121 C C . ARG A 1 133 ? 1.558 4.955 20.228 1.00 36.00 133 ARG A C 1
ATOM 1123 O O . ARG A 1 133 ? 0.628 4.607 20.934 1.00 36.00 133 ARG A O 1
ATOM 1130 N N . LYS A 1 134 ? 2.696 5.444 20.729 1.00 32.41 134 LYS A N 1
ATOM 1131 C CA . LYS A 1 134 ? 3.029 5.535 22.161 1.00 32.41 134 LYS A CA 1
ATOM 1132 C C . LYS A 1 134 ? 2.682 6.901 22.771 1.00 32.41 134 LYS A C 1
ATOM 1134 O O . LYS A 1 134 ? 2.498 6.994 23.977 1.00 32.41 134 LYS A O 1
ATOM 1139 N N . LEU A 1 135 ? 2.536 7.944 21.946 1.00 35.84 135 LEU A N 1
ATOM 1140 C CA . LEU A 1 135 ? 1.973 9.244 22.358 1.00 35.84 135 LEU A CA 1
ATOM 1141 C C . LEU A 1 135 ? 0.438 9.229 22.477 1.00 35.84 135 LEU A C 1
ATOM 1143 O O . LEU A 1 135 ? -0.148 10.162 23.017 1.00 35.84 135 LEU A O 1
ATOM 1147 N N . ILE A 1 136 ? -0.209 8.149 22.034 1.00 35.81 136 ILE A N 1
ATOM 1148 C CA . ILE A 1 136 ? -1.625 7.878 22.266 1.00 35.81 136 ILE A CA 1
ATOM 1149 C C . ILE A 1 136 ? -1.684 6.687 23.230 1.00 35.81 136 ILE A C 1
ATOM 1151 O O . ILE A 1 136 ? -1.565 5.548 22.803 1.00 35.81 136 ILE A O 1
ATOM 1155 N N . LEU A 1 137 ? -1.877 6.974 24.522 1.00 33.00 137 LEU A N 1
ATOM 1156 C CA . LEU A 1 137 ? -2.100 6.041 25.645 1.00 33.00 137 LEU A CA 1
ATOM 1157 C C . LEU A 1 137 ? -0.837 5.497 26.343 1.00 33.00 137 LEU A C 1
ATOM 1159 O O . LEU A 1 137 ? -0.135 4.613 25.859 1.00 33.00 137 LEU A O 1
ATOM 1163 N N . GLY A 1 138 ? -0.622 5.980 27.572 1.00 29.02 138 GLY A N 1
ATOM 1164 C CA . GLY A 1 138 ? 0.332 5.439 28.538 1.00 29.02 138 GLY A CA 1
ATOM 1165 C C . GLY A 1 138 ? -0.051 4.039 29.026 1.00 29.02 138 GLY A C 1
ATOM 1166 O O . GLY A 1 138 ? -0.622 3.879 30.101 1.00 29.02 138 GLY A O 1
ATOM 1167 N N . CYS A 1 139 ? 0.300 3.017 28.252 1.00 28.38 139 CYS A N 1
ATOM 1168 C CA . CYS A 1 139 ? 0.284 1.618 28.672 1.00 28.38 139 CYS A CA 1
ATOM 1169 C C . CYS A 1 139 ? 1.521 0.880 28.125 1.00 28.38 139 CYS A C 1
ATOM 1171 O O . CYS A 1 139 ? 2.052 1.262 27.078 1.00 28.38 139 CYS A O 1
ATOM 1173 N N . PRO A 1 140 ? 2.029 -0.139 28.843 1.00 28.89 140 PRO A N 1
ATOM 1174 C CA . PRO A 1 140 ? 3.270 -0.839 28.517 1.00 28.89 140 PRO A CA 1
ATOM 1175 C C . PRO A 1 140 ? 3.231 -1.418 27.097 1.00 28.89 140 PRO A C 1
ATOM 1177 O O . PRO A 1 140 ? 2.213 -1.933 26.641 1.00 28.89 140 PRO A O 1
ATOM 1180 N N . VAL A 1 141 ? 4.355 -1.296 26.386 1.00 35.81 141 VAL A N 1
ATOM 1181 C CA . VAL A 1 141 ? 4.485 -1.678 24.974 1.00 35.81 141 VAL A CA 1
ATOM 1182 C C . VAL A 1 141 ? 4.339 -3.190 24.832 1.00 35.81 141 VAL A C 1
ATOM 1184 O O . VAL A 1 141 ? 5.271 -3.938 25.111 1.00 35.81 141 VAL A O 1
ATOM 1187 N N . TYR A 1 142 ? 3.168 -3.617 24.372 1.00 36.44 142 TYR A N 1
ATOM 1188 C CA . TYR A 1 142 ? 2.930 -4.952 23.840 1.00 36.44 142 TYR A CA 1
ATOM 1189 C C . TYR A 1 142 ? 3.650 -5.085 22.486 1.00 36.44 142 TYR A C 1
ATOM 1191 O O . TYR A 1 142 ? 3.380 -4.311 21.564 1.00 36.44 142 TYR A O 1
ATOM 1199 N N . ASP A 1 143 ? 4.596 -6.027 22.391 1.00 40.16 143 ASP A N 1
ATOM 1200 C CA . ASP A 1 143 ? 5.325 -6.415 21.174 1.00 40.16 143 ASP A CA 1
ATOM 1201 C C . ASP A 1 143 ? 4.573 -7.570 20.485 1.00 40.16 143 ASP A C 1
ATOM 1203 O O . ASP A 1 143 ? 4.664 -8.718 20.933 1.00 40.16 143 ASP A O 1
ATOM 1207 N N . PRO A 1 144 ? 3.851 -7.320 19.375 1.00 40.16 144 PRO A N 1
ATOM 1208 C CA . PRO A 1 144 ? 3.050 -8.350 18.735 1.00 40.16 144 PRO A CA 1
ATOM 1209 C C . PRO A 1 144 ? 3.890 -9.415 18.034 1.00 40.16 144 PRO A C 1
ATOM 1211 O O . PRO A 1 144 ? 3.333 -10.443 17.705 1.00 40.16 144 PRO A O 1
ATOM 1214 N N . PHE A 1 145 ? 5.186 -9.226 17.759 1.00 36.09 145 PHE A N 1
ATOM 1215 C CA . PHE A 1 145 ? 5.985 -10.250 17.064 1.00 36.09 145 PHE A CA 1
ATOM 1216 C C . PHE A 1 145 ? 6.601 -11.257 18.035 1.00 36.09 145 PHE A C 1
ATOM 1218 O O . PHE A 1 145 ? 6.715 -12.441 17.706 1.00 36.09 145 PHE A O 1
ATOM 1225 N N . ARG A 1 146 ? 6.964 -10.799 19.236 1.00 36.72 146 ARG A N 1
ATOM 1226 C CA . ARG A 1 146 ? 7.537 -11.657 20.280 1.00 36.72 146 ARG A CA 1
ATOM 1227 C C . ARG A 1 146 ? 6.470 -12.502 20.982 1.00 36.72 146 ARG A C 1
ATOM 1229 O O . ARG A 1 146 ? 6.743 -13.659 21.290 1.00 36.72 146 ARG A O 1
ATOM 1236 N N . ASP A 1 147 ? 5.245 -11.986 21.103 1.00 34.72 147 ASP A N 1
ATOM 1237 C CA . ASP A 1 147 ? 4.105 -12.731 21.658 1.00 34.72 147 ASP A CA 1
ATOM 1238 C C . ASP A 1 147 ? 3.351 -13.588 20.612 1.00 34.72 147 ASP A C 1
ATOM 1240 O O . ASP A 1 147 ? 2.811 -14.640 20.963 1.00 34.72 147 ASP A O 1
ATOM 1244 N N . TYR A 1 148 ? 3.378 -13.231 19.316 1.00 40.38 148 TYR A N 1
ATOM 1245 C CA . TYR A 1 148 ? 2.705 -13.978 18.227 1.00 40.38 148 TYR A CA 1
ATOM 1246 C C . TYR A 1 148 ? 3.288 -15.369 17.952 1.00 40.38 148 TYR A C 1
ATOM 1248 O O . TYR A 1 148 ? 2.560 -16.273 17.537 1.00 40.38 148 TYR A O 1
ATOM 1256 N N . ILE A 1 149 ? 4.582 -15.585 18.203 1.00 40.97 149 ILE A N 1
ATOM 1257 C CA . ILE A 1 149 ? 5.165 -16.936 18.144 1.00 40.97 149 ILE A CA 1
ATOM 1258 C C . ILE A 1 149 ? 4.802 -17.743 19.400 1.00 40.97 149 ILE A C 1
ATOM 1260 O O . ILE A 1 149 ? 4.679 -18.966 19.327 1.00 40.97 149 ILE A O 1
ATOM 1264 N N . ALA A 1 150 ? 4.591 -17.081 20.539 1.00 38.91 150 ALA A N 1
ATOM 1265 C CA . ALA A 1 150 ? 4.534 -17.749 21.831 1.00 38.91 150 ALA A CA 1
ATOM 1266 C C . ALA A 1 150 ? 3.131 -18.228 22.238 1.00 38.91 150 ALA A C 1
ATOM 1268 O O . ALA A 1 150 ? 3.039 -19.238 22.936 1.00 38.91 150 ALA A O 1
ATOM 1269 N N . LYS A 1 151 ? 2.034 -17.564 21.836 1.00 46.19 151 LYS A N 1
ATOM 1270 C CA . LYS A 1 151 ? 0.671 -17.958 22.259 1.00 46.19 151 LYS A CA 1
ATOM 1271 C C . LYS A 1 151 ? -0.372 -17.667 21.172 1.00 46.19 151 LYS A C 1
ATOM 1273 O O . LYS A 1 151 ? -0.716 -16.522 20.915 1.00 46.19 151 LYS A O 1
ATOM 1278 N N . LYS A 1 152 ? -0.869 -18.714 20.505 1.00 39.38 152 LYS A N 1
ATOM 1279 C CA . LYS A 1 152 ? -1.902 -18.617 19.453 1.00 39.38 152 LYS A CA 1
ATOM 1280 C C . LYS A 1 152 ? -3.279 -18.248 20.016 1.00 39.38 152 LYS A C 1
ATOM 1282 O O . LYS A 1 152 ? -3.628 -18.706 21.099 1.00 39.38 152 LYS A O 1
ATOM 1287 N N . PRO A 1 153 ? -4.077 -17.533 19.206 1.00 47.31 153 PRO A N 1
ATOM 1288 C CA . PRO A 1 153 ? -4.882 -18.180 18.163 1.00 47.31 153 PRO A CA 1
ATOM 1289 C C . PRO A 1 153 ? -4.352 -17.848 16.761 1.00 47.31 153 PRO A C 1
ATOM 1291 O O . PRO A 1 153 ? -4.150 -16.686 16.424 1.00 47.31 153 PRO A O 1
ATOM 1294 N N . LYS A 1 154 ? -4.143 -18.857 15.903 1.00 69.31 154 LYS A N 1
ATOM 1295 C CA . LYS A 1 154 ? -3.903 -18.610 14.470 1.00 69.31 154 LYS A CA 1
ATOM 1296 C C . LYS A 1 154 ? -5.257 -18.300 13.840 1.00 69.31 154 LYS A C 1
ATOM 1298 O O . LYS A 1 154 ? -6.014 -19.233 13.589 1.00 69.31 154 LYS A O 1
ATOM 1303 N N . VAL A 1 155 ? -5.549 -17.026 13.585 1.00 80.31 155 VAL A N 1
ATOM 1304 C CA . VAL A 1 155 ? -6.628 -16.659 12.657 1.00 80.31 155 VAL A CA 1
ATOM 1305 C C . VAL A 1 155 ? -6.379 -17.415 11.342 1.00 80.31 155 VAL A C 1
ATOM 1307 O O . VAL A 1 155 ? -5.268 -17.324 10.802 1.00 80.31 155 VAL A O 1
ATOM 1310 N N . PRO A 1 156 ? -7.343 -18.202 10.835 1.00 83.12 156 PRO A N 1
ATOM 1311 C CA . PRO A 1 156 ? -7.176 -18.908 9.573 1.00 83.12 156 PRO A CA 1
ATOM 1312 C C . PRO A 1 156 ? -6.903 -17.930 8.426 1.00 83.12 156 PRO A C 1
ATOM 1314 O O . PRO A 1 156 ? -7.495 -16.852 8.357 1.00 83.12 156 PRO A O 1
ATOM 1317 N N . LEU A 1 157 ? -6.016 -18.311 7.500 1.00 78.62 157 LEU A N 1
ATOM 1318 C CA . LEU A 1 157 ? -5.577 -17.420 6.416 1.00 78.62 157 LEU A CA 1
ATOM 1319 C C . LEU A 1 157 ? -6.729 -16.932 5.528 1.00 78.62 157 LEU A C 1
ATOM 1321 O O . LEU A 1 157 ? -6.634 -15.869 4.919 1.00 78.62 157 LEU A O 1
ATOM 1325 N N . GLU A 1 158 ? -7.823 -17.688 5.471 1.00 87.12 158 GLU A N 1
ATOM 1326 C CA . GLU A 1 158 ? -9.019 -17.327 4.719 1.00 87.12 158 GLU A CA 1
ATOM 1327 C C . GLU A 1 158 ? -9.685 -16.040 5.211 1.00 87.12 158 GLU A C 1
ATOM 1329 O O . GLU A 1 158 ? -10.385 -15.411 4.429 1.00 87.12 158 GLU A O 1
ATOM 1334 N N . PHE A 1 159 ? -9.444 -15.586 6.443 1.00 90.62 159 PHE A N 1
ATOM 1335 C CA . PHE A 1 159 ? -9.998 -14.322 6.937 1.00 90.62 159 PHE A CA 1
ATOM 1336 C C . PHE A 1 159 ? -9.234 -13.084 6.455 1.00 90.62 159 PHE A C 1
ATOM 1338 O O . PHE A 1 159 ? -9.696 -11.969 6.673 1.00 90.62 159 PHE A O 1
ATOM 1345 N N . TYR A 1 160 ? -8.093 -13.251 5.785 1.00 90.44 160 TYR A N 1
ATOM 1346 C CA . TYR A 1 160 ? -7.318 -12.133 5.250 1.00 90.44 160 TYR A CA 1
ATOM 1347 C C . TYR A 1 160 ? -7.643 -11.851 3.787 1.00 90.44 160 TYR A C 1
ATOM 1349 O O . TYR A 1 160 ? -8.203 -12.693 3.071 1.00 90.44 160 TYR A O 1
ATOM 1357 N N . LYS A 1 161 ? -7.283 -10.641 3.346 1.00 88.81 161 LYS A N 1
ATOM 1358 C CA . LYS A 1 161 ? -7.479 -10.218 1.968 1.00 88.81 161 LYS A CA 1
ATOM 1359 C C . LYS A 1 161 ? -6.588 -11.031 1.024 1.00 88.81 161 LYS A C 1
ATOM 1361 O O . LYS A 1 161 ? -5.398 -11.217 1.266 1.00 88.81 161 LYS A O 1
ATOM 1366 N N . ARG A 1 162 ? -7.157 -11.500 -0.082 1.00 86.19 162 ARG A N 1
ATOM 1367 C CA . ARG A 1 162 ? -6.435 -12.170 -1.173 1.00 86.19 162 ARG A CA 1
ATOM 1368 C C . ARG A 1 162 ? -5.808 -11.129 -2.105 1.00 86.19 162 ARG A C 1
ATOM 1370 O O . ARG A 1 162 ? -6.345 -10.036 -2.303 1.00 86.19 162 ARG A O 1
ATOM 1377 N N . GLY A 1 163 ? -4.683 -11.475 -2.727 1.00 77.88 163 GLY A N 1
ATOM 1378 C CA . GLY A 1 163 ? -3.975 -10.554 -3.627 1.00 77.88 163 GLY A CA 1
ATOM 1379 C C . GLY A 1 163 ? -4.816 -10.099 -4.829 1.00 77.88 163 GLY A C 1
ATOM 1380 O O . GLY A 1 163 ? -4.714 -8.953 -5.248 1.00 77.88 163 GLY A O 1
ATOM 1381 N N . ASN A 1 164 ? -5.692 -10.966 -5.340 1.00 84.06 164 ASN A N 1
ATOM 1382 C CA . ASN A 1 164 ? -6.492 -10.731 -6.545 1.00 84.06 164 ASN A CA 1
ATOM 1383 C C . ASN A 1 164 ? -7.939 -10.271 -6.288 1.00 84.06 164 ASN A C 1
ATOM 1385 O O . ASN A 1 164 ? -8.678 -10.071 -7.248 1.00 84.06 164 ASN A O 1
ATOM 1389 N N . GLU A 1 165 ? -8.376 -10.122 -5.035 1.00 90.50 165 GLU A N 1
ATOM 1390 C CA . GLU A 1 165 ? -9.752 -9.701 -4.740 1.00 90.50 165 GLU A CA 1
ATOM 1391 C C . GLU A 1 165 ? -9.853 -8.190 -4.500 1.00 90.50 165 GLU A C 1
ATOM 1393 O O . GLU A 1 165 ? -8.921 -7.555 -3.999 1.00 90.50 165 GLU A O 1
ATOM 1398 N N . SER A 1 166 ? -10.998 -7.596 -4.839 1.00 93.94 166 SER A N 1
ATOM 1399 C CA . SER A 1 166 ? -11.274 -6.192 -4.523 1.00 93.94 166 SER A CA 1
ATOM 1400 C C . SER A 1 166 ? -11.519 -6.003 -3.019 1.00 93.94 166 SER A C 1
ATOM 1402 O O . SER A 1 166 ? -11.883 -6.947 -2.316 1.00 93.94 166 SER A O 1
ATOM 1404 N N . MET A 1 167 ? -11.368 -4.776 -2.503 1.00 94.06 167 MET A N 1
ATOM 1405 C CA . MET A 1 167 ? -11.731 -4.458 -1.110 1.00 94.06 167 MET A CA 1
ATOM 1406 C C . MET A 1 167 ? -13.212 -4.764 -0.840 1.00 94.06 167 MET A C 1
ATOM 1408 O O . MET A 1 167 ? -13.575 -5.305 0.201 1.00 94.06 167 MET A O 1
ATOM 1412 N N . GLN A 1 168 ? -14.079 -4.462 -1.806 1.00 94.50 168 GLN A N 1
ATOM 1413 C CA . GLN A 1 168 ? -15.513 -4.696 -1.694 1.00 94.50 168 GLN A CA 1
ATOM 1414 C C . GLN A 1 168 ? -15.840 -6.188 -1.589 1.00 94.50 168 GLN A C 1
ATOM 1416 O O . GLN A 1 168 ? -16.698 -6.566 -0.790 1.00 94.50 168 GLN A O 1
ATOM 1421 N N . ASP A 1 169 ? -15.174 -7.033 -2.373 1.00 94.00 169 ASP A N 1
ATOM 1422 C CA . ASP A 1 169 ? -15.399 -8.479 -2.337 1.00 94.00 169 ASP A CA 1
ATOM 1423 C C . ASP A 1 169 ? -14.779 -9.111 -1.093 1.00 94.00 169 ASP A C 1
ATOM 1425 O O . ASP A 1 169 ? -15.426 -9.949 -0.463 1.00 94.00 169 ASP A O 1
ATOM 1429 N N . TYR A 1 170 ? -13.604 -8.631 -0.670 1.00 96.06 170 TYR A N 1
ATOM 1430 C CA . TYR A 1 170 ? -12.993 -9.004 0.603 1.00 96.06 170 TYR A CA 1
ATOM 1431 C C . TYR A 1 170 ? -13.945 -8.762 1.776 1.00 96.06 170 TYR A C 1
ATOM 1433 O O . TYR A 1 170 ? -14.240 -9.684 2.528 1.00 96.06 170 TYR A O 1
ATOM 1441 N N . VAL A 1 171 ? -14.497 -7.554 1.896 1.00 96.56 171 VAL A N 1
ATOM 1442 C CA . VAL A 1 171 ? -15.418 -7.164 2.975 1.00 96.56 171 VAL A CA 1
ATOM 1443 C C . VAL A 1 171 ? -16.669 -8.043 3.016 1.00 96.56 171 VAL A C 1
ATOM 1445 O O . VAL A 1 171 ? -17.087 -8.483 4.089 1.00 96.56 171 VAL A O 1
ATOM 1448 N N . LYS A 1 172 ? -17.282 -8.311 1.855 1.00 96.50 172 LYS A N 1
ATOM 1449 C CA . LYS A 1 172 ? -18.469 -9.178 1.768 1.00 96.50 172 LYS A CA 1
ATOM 1450 C C . LYS A 1 172 ? -18.135 -10.598 2.212 1.00 96.50 172 LYS A C 1
ATOM 1452 O O . LYS A 1 172 ? -18.847 -11.163 3.041 1.00 96.50 172 LYS A O 1
ATOM 1457 N N . ARG A 1 173 ? -17.046 -11.153 1.673 1.00 96.69 173 ARG A N 1
ATOM 1458 C CA . ARG A 1 173 ? -16.563 -12.500 1.987 1.00 96.69 173 ARG A CA 1
ATOM 1459 C C . ARG A 1 173 ? -16.211 -12.626 3.466 1.00 96.69 173 ARG A C 1
ATOM 1461 O O . ARG A 1 173 ? -16.597 -13.602 4.097 1.00 96.69 173 ARG A O 1
ATOM 1468 N N . LEU A 1 174 ? -15.541 -11.623 4.025 1.00 96.88 174 LEU A N 1
ATOM 1469 C CA . LEU A 1 174 ? -15.136 -11.591 5.421 1.00 96.88 174 LEU A CA 1
ATOM 1470 C C . LEU A 1 174 ? -16.339 -11.641 6.369 1.00 96.88 174 LEU A C 1
ATOM 1472 O O . LEU A 1 174 ? -16.350 -12.448 7.289 1.00 96.88 174 LEU A O 1
ATOM 1476 N N . LEU A 1 175 ? -17.375 -10.831 6.136 1.00 96.88 175 LEU A N 1
ATOM 1477 C CA . LEU A 1 175 ? -18.581 -10.856 6.974 1.00 96.88 175 LEU A CA 1
ATOM 1478 C C . LEU A 1 175 ? -19.319 -12.198 6.910 1.00 96.88 175 LEU A C 1
ATOM 1480 O O . LEU A 1 175 ? -19.846 -12.651 7.926 1.00 96.88 175 LEU A O 1
ATOM 1484 N N . VAL A 1 176 ? -19.344 -12.832 5.735 1.00 95.19 176 VAL A N 1
ATOM 1485 C CA . VAL A 1 176 ? -19.903 -14.179 5.556 1.00 95.19 176 VAL A CA 1
ATOM 1486 C C . VAL A 1 176 ? -19.100 -15.203 6.358 1.00 95.19 176 VAL A C 1
ATOM 1488 O O . VAL A 1 176 ? -19.696 -15.934 7.140 1.00 95.19 176 VAL A O 1
ATOM 1491 N N . LEU A 1 177 ? -17.767 -15.182 6.268 1.00 93.88 177 LEU A N 1
ATOM 1492 C CA . LEU A 1 177 ? -16.901 -16.051 7.072 1.00 93.88 177 LEU A CA 1
ATOM 1493 C C . LEU A 1 177 ? -17.103 -15.822 8.575 1.00 93.88 177 LEU A C 1
ATOM 1495 O O . LEU A 1 177 ? -17.297 -16.771 9.327 1.00 93.88 177 LEU A O 1
ATOM 1499 N N . CYS A 1 178 ? -17.138 -14.569 9.033 1.00 94.38 178 CYS A N 1
ATOM 1500 C CA . CYS A 1 178 ? -17.375 -14.272 10.446 1.00 94.38 178 CYS A CA 1
ATOM 1501 C C . CYS A 1 178 ? -18.740 -14.784 10.930 1.00 94.38 178 CYS A C 1
ATOM 1503 O O . CYS A 1 178 ? -18.850 -15.233 12.070 1.00 94.38 178 CYS A O 1
ATOM 1505 N N . ARG A 1 179 ? -19.780 -14.733 10.089 1.00 94.31 179 ARG A N 1
ATOM 1506 C CA . ARG A 1 179 ? -21.084 -15.334 10.398 1.00 94.31 179 ARG A CA 1
ATOM 1507 C C . ARG A 1 179 ? -20.981 -16.855 10.471 1.00 94.31 179 ARG A C 1
ATOM 1509 O O . ARG A 1 179 ? -21.432 -17.427 11.455 1.00 94.31 179 ARG A O 1
ATOM 1516 N N . ASP A 1 180 ? -20.419 -17.486 9.446 1.00 92.00 180 ASP A N 1
ATOM 1517 C CA . ASP A 1 180 ? -20.400 -18.948 9.304 1.00 92.00 180 ASP A CA 1
ATOM 1518 C C . ASP A 1 180 ? -19.567 -19.616 10.408 1.00 92.00 180 ASP A C 1
ATOM 1520 O O . ASP A 1 180 ? -19.890 -20.712 10.858 1.00 92.00 180 ASP A O 1
ATOM 1524 N N . HIS A 1 181 ? -18.561 -18.908 10.927 1.00 89.69 181 HIS A N 1
ATOM 1525 C CA . HIS A 1 181 ? -17.762 -19.324 12.081 1.00 89.69 181 HIS A CA 1
ATOM 1526 C C . HIS A 1 181 ? -18.324 -18.841 13.434 1.00 89.69 181 HIS A C 1
ATOM 1528 O O . HIS A 1 181 ? -17.631 -18.923 14.446 1.00 89.69 181 HIS A O 1
ATOM 1534 N N . ASN A 1 182 ? -19.559 -18.327 13.481 1.00 90.06 182 ASN A N 1
ATOM 1535 C CA . ASN A 1 182 ? -20.234 -17.831 14.693 1.00 90.06 182 ASN A CA 1
ATOM 1536 C C . ASN A 1 182 ? -19.462 -16.743 15.471 1.00 90.06 182 ASN A C 1
ATOM 1538 O O . ASN A 1 182 ? -19.663 -16.553 16.669 1.00 90.06 182 ASN A O 1
ATOM 1542 N N . LEU A 1 183 ? -18.610 -15.974 14.790 1.00 91.44 183 LEU A N 1
ATOM 1543 C CA . LEU A 1 183 ? -17.810 -14.901 15.393 1.00 91.44 183 LEU A CA 1
ATOM 1544 C C . LEU A 1 183 ? -18.612 -13.602 15.592 1.00 91.44 183 LEU A C 1
ATOM 1546 O O . LEU A 1 183 ? -18.193 -12.698 16.318 1.00 91.44 183 LEU A O 1
ATOM 1550 N N . LEU A 1 184 ? -19.778 -13.487 14.949 1.00 93.06 184 LEU A N 1
ATOM 1551 C CA . LEU A 1 184 ? -20.667 -12.327 15.038 1.00 93.06 184 LEU A CA 1
ATOM 1552 C C . LEU A 1 184 ? -21.679 -12.471 16.184 1.00 93.06 184 LEU A C 1
ATOM 1554 O O . LEU A 1 184 ? -22.884 -12.605 15.962 1.00 93.06 184 LEU A O 1
ATOM 1558 N N . THR A 1 185 ? -21.190 -12.414 17.424 1.00 90.94 185 THR A N 1
ATOM 1559 C CA . THR A 1 185 ? -22.050 -12.391 18.621 1.00 90.94 185 THR A CA 1
ATOM 1560 C C . THR A 1 185 ? -22.952 -11.144 18.647 1.00 90.94 185 THR A C 1
ATOM 1562 O O . THR A 1 185 ? -22.655 -10.155 17.966 1.00 90.94 185 THR A O 1
ATOM 1565 N N . PRO A 1 186 ? -24.030 -11.115 19.456 1.00 91.19 186 PRO A N 1
ATOM 1566 C CA . PRO A 1 186 ? -24.900 -9.941 19.561 1.00 91.19 186 PRO A CA 1
ATOM 1567 C C . PRO A 1 186 ? -24.148 -8.640 19.876 1.00 91.19 186 PRO A C 1
ATOM 1569 O O . PRO A 1 186 ? -24.425 -7.609 19.264 1.00 91.19 186 PRO A O 1
ATOM 1572 N N . ASN A 1 187 ? -23.136 -8.701 20.749 1.00 91.69 187 ASN A N 1
ATOM 1573 C CA . ASN A 1 187 ? -22.287 -7.550 21.066 1.00 91.69 187 ASN A CA 1
ATOM 1574 C C . ASN A 1 187 ? -21.458 -7.091 19.860 1.00 91.69 187 ASN A C 1
ATOM 1576 O O . ASN A 1 187 ? -21.336 -5.892 19.618 1.00 91.69 187 ASN A O 1
ATOM 1580 N N . ARG A 1 188 ? -20.924 -8.022 19.060 1.00 92.75 188 ARG A N 1
ATOM 1581 C CA . ARG A 1 188 ? -20.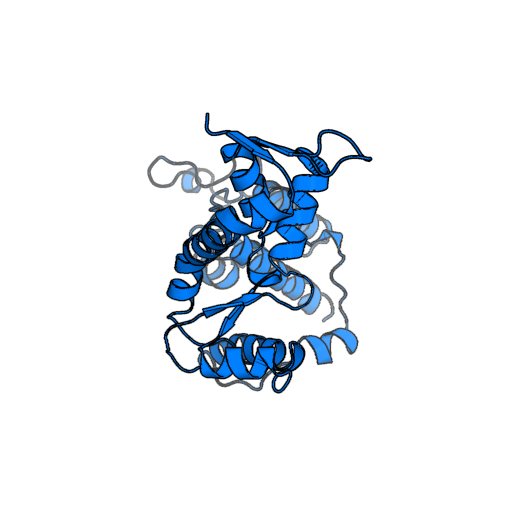191 -7.676 17.831 1.00 92.75 188 ARG A CA 1
ATOM 1582 C C . ARG A 1 188 ? -21.112 -7.070 16.785 1.00 92.75 188 ARG A C 1
ATOM 1584 O O . ARG A 1 188 ? -20.774 -6.057 16.186 1.00 92.75 188 ARG A O 1
ATOM 1591 N N . LEU A 1 189 ? -22.304 -7.630 16.610 1.00 95.06 189 LEU A N 1
ATOM 1592 C CA . LEU A 1 189 ? -23.314 -7.055 15.727 1.00 95.06 189 LEU A CA 1
ATOM 1593 C C . LEU A 1 189 ? -23.722 -5.648 16.183 1.00 95.06 189 LEU A C 1
ATOM 1595 O O . LEU A 1 189 ? -23.946 -4.788 15.334 1.00 95.06 189 LEU A O 1
ATOM 1599 N N . ALA A 1 190 ? -23.806 -5.388 17.491 1.00 93.94 190 ALA A N 1
ATOM 1600 C CA . ALA A 1 190 ? -24.058 -4.049 18.025 1.00 93.94 190 ALA A CA 1
ATOM 1601 C C . ALA A 1 190 ? -22.907 -3.078 17.705 1.00 93.94 190 ALA A C 1
ATOM 1603 O O . ALA A 1 190 ? -23.167 -1.995 17.192 1.00 93.94 190 ALA A O 1
ATOM 1604 N N . GLN A 1 191 ? -21.650 -3.493 17.894 1.00 95.12 191 GLN A N 1
ATOM 1605 C CA . GLN A 1 191 ? -20.467 -2.700 17.520 1.00 95.12 191 GLN A CA 1
ATOM 1606 C C . GLN A 1 191 ? -20.459 -2.330 16.032 1.00 95.12 191 GLN A C 1
ATOM 1608 O O . GLN A 1 191 ? -20.224 -1.180 15.676 1.00 95.12 191 GLN A O 1
ATOM 1613 N N . LEU A 1 192 ? -20.787 -3.281 15.155 1.00 96.56 192 LEU A N 1
ATOM 1614 C CA . LEU A 1 192 ? -20.847 -3.046 13.709 1.00 96.56 192 LEU A CA 1
ATOM 1615 C C . LEU A 1 192 ? -21.991 -2.109 13.279 1.00 96.56 192 LEU A C 1
ATOM 1617 O O . LEU A 1 192 ? -21.972 -1.608 12.156 1.00 96.56 192 LEU A O 1
ATOM 1621 N N . GLN A 1 193 ? -22.983 -1.877 14.142 1.00 96.81 193 GLN A N 1
ATOM 1622 C CA . GLN A 1 193 ? -24.055 -0.896 13.932 1.00 96.81 193 GLN A CA 1
ATOM 1623 C C . GLN A 1 193 ? -23.740 0.472 14.556 1.00 96.81 193 GLN A C 1
ATOM 1625 O O . GLN A 1 193 ? -24.415 1.457 14.257 1.00 96.81 193 GLN A O 1
ATOM 1630 N N . ASP A 1 194 ? -22.733 0.553 15.422 1.00 95.62 194 ASP A N 1
ATOM 1631 C CA . ASP A 1 194 ? -22.336 1.796 16.065 1.00 95.62 194 ASP A CA 1
ATOM 1632 C C . ASP A 1 194 ? -21.408 2.593 15.136 1.00 95.62 194 ASP A C 1
ATOM 1634 O O . ASP A 1 194 ? -20.319 2.148 14.760 1.00 95.62 194 ASP A O 1
ATOM 1638 N N . LEU A 1 195 ? -21.852 3.790 14.741 1.00 94.56 195 LEU A N 1
ATOM 1639 C CA . LEU A 1 195 ? -21.096 4.676 13.853 1.00 94.56 195 LEU A CA 1
ATOM 1640 C C . LEU A 1 195 ? -19.744 5.068 14.454 1.00 94.56 195 LEU A C 1
ATOM 1642 O O . LEU A 1 195 ? -18.737 5.078 13.746 1.00 94.56 195 LEU A O 1
ATOM 1646 N N . ARG A 1 196 ? -19.721 5.426 15.739 1.00 93.50 196 ARG A N 1
ATOM 1647 C CA . ARG A 1 196 ? -18.506 5.891 16.404 1.00 93.50 196 ARG A CA 1
ATOM 1648 C C . ARG A 1 196 ? -17.490 4.760 16.460 1.00 93.50 196 ARG A C 1
ATOM 1650 O O . ARG A 1 196 ? -16.345 4.955 16.059 1.00 93.50 196 ARG A O 1
ATOM 1657 N N . TRP A 1 197 ? -17.934 3.569 16.846 1.00 96.00 197 TRP A N 1
ATOM 1658 C CA . TRP A 1 197 ? -17.104 2.377 16.860 1.00 96.00 197 TRP A CA 1
ATOM 1659 C C . TRP A 1 197 ? -16.560 2.061 15.462 1.00 96.00 197 TRP A C 1
ATOM 1661 O O . TRP A 1 197 ? -15.353 1.885 15.309 1.00 96.00 197 TRP A O 1
ATOM 1671 N N . CYS A 1 198 ? -17.409 2.068 14.427 1.00 95.44 198 CYS A N 1
ATOM 1672 C CA . CYS A 1 198 ? -16.990 1.812 13.044 1.00 95.44 198 CYS A CA 1
ATOM 1673 C C . CYS A 1 198 ? -15.970 2.843 12.542 1.00 95.44 198 CYS A C 1
ATOM 1675 O O . CYS A 1 198 ? -15.013 2.478 11.855 1.00 95.44 198 CYS A O 1
ATOM 1677 N N . LYS A 1 199 ? -16.138 4.116 12.905 1.00 91.88 199 LYS A N 1
ATOM 1678 C CA . LYS A 1 199 ? -15.200 5.184 12.553 1.00 91.88 199 LYS A CA 1
ATOM 1679 C C . LYS A 1 199 ? -13.847 4.999 13.234 1.00 91.88 199 LYS A C 1
ATOM 1681 O O . LYS A 1 199 ? -12.825 5.127 12.573 1.00 91.88 199 LYS A O 1
ATOM 1686 N N . GLU A 1 200 ? -13.847 4.671 14.523 1.00 88.25 200 GLU A N 1
ATOM 1687 C CA . GLU A 1 200 ? -12.632 4.512 15.332 1.00 88.25 200 GLU A CA 1
ATOM 1688 C C . GLU A 1 200 ? -11.869 3.211 15.022 1.00 88.25 200 GLU A C 1
ATOM 1690 O O . GLU A 1 200 ? -10.641 3.207 15.031 1.00 88.25 200 GLU A O 1
ATOM 1695 N N . HIS A 1 201 ? -12.574 2.111 14.739 1.00 90.06 201 HIS A N 1
ATOM 1696 C CA . HIS A 1 201 ? -11.971 0.773 14.664 1.00 90.06 201 HIS A CA 1
ATOM 1697 C C . HIS A 1 201 ? -11.829 0.233 13.243 1.00 90.06 201 HIS A C 1
ATOM 1699 O O . HIS A 1 201 ? -10.955 -0.595 13.007 1.00 90.06 201 HIS A O 1
ATOM 1705 N N . ILE A 1 202 ? -12.684 0.666 12.312 1.00 94.94 202 ILE A N 1
ATOM 1706 C CA . ILE A 1 202 ? -12.663 0.219 10.910 1.00 94.94 202 ILE A CA 1
ATOM 1707 C C . ILE A 1 202 ? -12.237 1.363 9.980 1.00 94.94 202 ILE A C 1
ATOM 1709 O O . ILE A 1 202 ? -11.555 1.121 8.989 1.00 94.94 202 ILE A O 1
ATOM 1713 N N . GLY A 1 203 ? -12.596 2.609 10.308 1.00 92.12 203 GLY A N 1
ATOM 1714 C CA . GLY A 1 203 ? -12.371 3.795 9.472 1.00 92.12 203 GLY A CA 1
ATOM 1715 C C . GLY A 1 203 ? -13.572 4.171 8.594 1.00 92.12 203 GLY A C 1
ATOM 1716 O O . GLY A 1 203 ? -13.451 4.993 7.682 1.00 92.12 203 GLY A O 1
ATOM 1717 N N . LEU A 1 204 ? -14.744 3.571 8.830 1.00 93.00 204 LEU A N 1
ATOM 1718 C CA . LEU A 1 204 ? -15.958 3.855 8.061 1.00 93.00 204 LEU A CA 1
ATOM 1719 C C . LEU A 1 204 ? -16.682 5.096 8.597 1.00 93.00 204 LEU A C 1
ATOM 1721 O O . LEU A 1 204 ? -16.854 5.262 9.799 1.00 93.00 204 LEU A O 1
ATOM 1725 N N . GLN A 1 205 ? -17.191 5.936 7.692 1.00 92.25 205 GLN A N 1
ATOM 1726 C CA . GLN A 1 205 ? -18.022 7.102 8.046 1.00 92.25 205 GLN A CA 1
ATOM 1727 C C . GLN A 1 205 ? -19.509 6.754 8.241 1.00 92.25 205 GLN A C 1
ATOM 1729 O O . GLN A 1 205 ? -20.339 7.639 8.429 1.00 92.25 205 GLN A O 1
ATOM 1734 N N . TYR A 1 206 ? -19.852 5.468 8.170 1.00 94.06 206 TYR A N 1
ATOM 1735 C CA . TYR A 1 206 ? -21.204 4.939 8.333 1.00 94.06 206 TYR A CA 1
ATOM 1736 C C . TYR A 1 206 ? -21.137 3.638 9.140 1.00 94.06 206 TYR A C 1
ATOM 1738 O O . TYR A 1 206 ? -20.126 2.933 9.032 1.00 94.06 206 TYR A O 1
ATOM 1746 N N . PRO A 1 207 ? -22.194 3.278 9.894 1.00 96.56 207 PRO A N 1
ATOM 1747 C CA . PRO A 1 207 ? -22.315 1.947 10.475 1.00 96.56 207 PRO A CA 1
ATOM 1748 C C . PRO A 1 207 ? -22.068 0.871 9.424 1.00 96.56 207 PRO A C 1
ATOM 1750 O O . PRO A 1 207 ? -22.662 0.913 8.340 1.00 96.56 207 PRO A O 1
ATOM 1753 N N . TRP A 1 208 ? -21.201 -0.092 9.725 1.00 96.81 208 TRP A N 1
ATOM 1754 C CA . TRP A 1 208 ? -20.891 -1.155 8.776 1.00 96.81 208 TRP A CA 1
ATOM 1755 C C . TRP A 1 208 ? -22.128 -2.025 8.509 1.00 96.81 208 TRP A C 1
ATOM 1757 O O . TRP A 1 208 ? -22.376 -2.411 7.363 1.00 96.81 208 TRP A O 1
ATOM 1767 N N . LEU A 1 209 ? -22.945 -2.251 9.540 1.00 97.00 209 LEU A N 1
ATOM 1768 C CA . LEU A 1 209 ? -24.239 -2.916 9.461 1.00 97.00 209 LEU A CA 1
ATOM 1769 C C . LEU A 1 209 ? -25.380 -1.965 9.834 1.00 97.00 209 LEU A C 1
ATOM 1771 O O . LEU A 1 209 ? -25.262 -1.156 10.745 1.00 97.00 209 LEU A O 1
ATOM 1775 N N . GLU A 1 210 ? -26.519 -2.112 9.163 1.00 95.50 210 GLU A N 1
ATOM 1776 C CA . GLU A 1 210 ? -27.759 -1.394 9.476 1.00 95.50 210 GLU A CA 1
ATOM 1777 C C . GLU A 1 210 ? -28.953 -2.347 9.351 1.00 95.50 210 GLU A C 1
ATOM 1779 O O . GLU A 1 210 ? -29.030 -3.125 8.402 1.00 95.50 210 GLU A O 1
ATOM 1784 N N . LYS A 1 211 ? -29.898 -2.309 10.292 1.00 93.38 211 LYS A N 1
ATOM 1785 C CA . LYS A 1 211 ? -31.105 -3.158 10.275 1.00 93.38 211 LYS A CA 1
ATOM 1786 C C . LYS A 1 211 ? -32.219 -2.543 9.437 1.00 93.38 211 LYS A C 1
ATOM 1788 O O . LYS A 1 211 ? -33.024 -3.246 8.825 1.00 93.38 211 LYS A O 1
ATOM 1793 N N . HIS A 1 212 ? -32.281 -1.219 9.405 1.00 89.25 212 HIS A N 1
ATOM 1794 C CA . HIS A 1 212 ? -33.406 -0.492 8.850 1.00 89.25 212 HIS A CA 1
ATOM 1795 C C . HIS A 1 212 ? -33.144 -0.041 7.418 1.00 89.25 212 HIS A C 1
ATOM 1797 O O . HIS A 1 212 ? -32.275 0.785 7.144 1.00 89.25 212 HIS A O 1
ATOM 1803 N N . ARG A 1 213 ? -33.972 -0.519 6.485 1.00 85.88 213 ARG A N 1
ATOM 1804 C CA . ARG A 1 213 ? -33.838 -0.203 5.055 1.00 85.88 213 ARG A CA 1
ATOM 1805 C C . ARG A 1 213 ? -33.847 1.302 4.770 1.00 85.88 213 ARG A C 1
ATOM 1807 O O . ARG A 1 213 ? -33.108 1.746 3.898 1.00 85.88 213 ARG A O 1
ATOM 1814 N N . TRP A 1 214 ? -34.649 2.092 5.481 1.00 83.94 214 TRP A N 1
ATOM 1815 C CA . TRP A 1 214 ? -34.745 3.539 5.246 1.00 83.94 214 TRP A CA 1
ATOM 1816 C C . TRP A 1 214 ? -33.465 4.299 5.614 1.00 83.94 214 TRP A C 1
ATOM 1818 O O . TRP A 1 214 ? -33.164 5.302 4.980 1.00 83.94 214 TRP A O 1
ATOM 1828 N N . LYS A 1 215 ? -32.660 3.790 6.556 1.00 84.19 215 LYS A N 1
ATOM 1829 C CA . LYS A 1 215 ? -31.363 4.382 6.924 1.00 84.19 215 LYS A CA 1
ATOM 1830 C C . LYS A 1 215 ? -30.255 4.100 5.904 1.00 84.19 215 LYS A C 1
ATOM 1832 O O . LYS A 1 215 ? -29.183 4.690 5.973 1.00 84.19 215 LYS A O 1
ATOM 1837 N N . THR A 1 216 ? -30.510 3.233 4.921 1.00 83.88 216 THR A N 1
ATOM 1838 C CA . THR A 1 216 ? -29.512 2.883 3.895 1.00 83.88 216 THR A CA 1
ATOM 1839 C C . THR A 1 216 ? -29.314 3.960 2.826 1.00 83.88 216 THR A C 1
ATOM 1841 O O . THR A 1 216 ? -28.342 3.913 2.061 1.00 83.88 216 THR A O 1
ATOM 1844 N N . ILE A 1 217 ? -30.234 4.925 2.763 1.00 82.75 217 ILE A N 1
ATOM 1845 C CA . ILE A 1 217 ? -30.175 6.081 1.874 1.00 82.75 217 ILE A CA 1
ATOM 1846 C C . ILE A 1 217 ? -29.908 7.303 2.746 1.00 82.75 217 ILE A C 1
ATOM 1848 O O . ILE A 1 217 ? -30.746 7.686 3.555 1.00 82.75 217 ILE A O 1
ATOM 1852 N N . VAL A 1 218 ? -28.740 7.916 2.571 1.00 79.31 218 VAL A N 1
ATOM 1853 C CA . VAL A 1 218 ? -28.337 9.118 3.308 1.00 79.31 218 VAL A CA 1
ATOM 1854 C C . VAL A 1 218 ? -28.109 10.232 2.300 1.00 79.31 218 VAL A C 1
ATOM 1856 O O . VAL A 1 218 ? -27.288 10.088 1.388 1.00 79.31 218 VAL A O 1
ATOM 1859 N N . SER A 1 219 ? -28.862 11.323 2.450 1.00 79.44 219 SER A N 1
ATOM 1860 C CA . SER A 1 219 ? -28.841 12.475 1.538 1.00 79.44 219 SER A CA 1
ATOM 1861 C C . SER A 1 219 ? -29.086 12.079 0.074 1.00 79.44 219 SER A C 1
ATOM 1863 O O . SER A 1 219 ? -28.353 12.487 -0.817 1.00 79.44 219 SER A O 1
ATOM 1865 N N . GLY A 1 220 ? -30.062 11.197 -0.173 1.00 78.31 220 GLY A N 1
ATOM 1866 C CA . GLY A 1 220 ? -30.420 10.730 -1.522 1.00 78.31 220 GLY A CA 1
ATOM 1867 C C . GLY A 1 220 ? -29.483 9.677 -2.129 1.00 78.31 220 GLY A C 1
ATOM 1868 O O . GLY A 1 220 ? -29.823 9.059 -3.136 1.00 78.31 220 GLY A O 1
ATOM 1869 N N . HIS A 1 221 ? -28.342 9.389 -1.499 1.00 81.69 221 HIS A N 1
ATOM 1870 C CA . HIS A 1 221 ? -27.380 8.404 -1.989 1.00 81.69 221 HIS A CA 1
ATOM 1871 C C . HIS A 1 221 ? -27.443 7.103 -1.189 1.00 81.69 221 HIS A C 1
ATOM 1873 O O . HIS A 1 221 ? -27.506 7.103 0.041 1.00 81.69 221 HIS A O 1
ATOM 1879 N N . ARG A 1 222 ? -27.362 5.966 -1.887 1.00 84.12 222 ARG A N 1
ATOM 1880 C CA . ARG A 1 222 ? -27.234 4.654 -1.241 1.00 84.12 222 ARG A CA 1
ATOM 1881 C C . ARG A 1 222 ? -25.829 4.493 -0.675 1.00 84.12 222 ARG A C 1
ATOM 1883 O O . ARG A 1 222 ? -24.859 4.493 -1.429 1.00 84.12 222 ARG A O 1
ATOM 1890 N N . ARG A 1 223 ? -25.733 4.315 0.642 1.00 91.75 223 ARG A N 1
ATOM 1891 C CA . ARG A 1 223 ? -24.462 4.071 1.351 1.00 91.75 223 ARG A CA 1
ATOM 1892 C C . ARG A 1 223 ? -24.206 2.587 1.627 1.00 91.75 223 ARG A C 1
ATOM 1894 O O . ARG A 1 223 ? -23.163 2.234 2.162 1.00 91.75 223 ARG A O 1
ATOM 1901 N N . TYR A 1 224 ? -25.148 1.729 1.234 1.00 95.38 224 TYR A N 1
ATOM 1902 C CA . TYR A 1 224 ? -25.148 0.288 1.473 1.00 95.38 224 TYR A CA 1
ATOM 1903 C C . TYR A 1 224 ? -25.391 -0.476 0.163 1.00 95.38 224 TYR A C 1
ATOM 1905 O O . TYR A 1 224 ? -26.039 0.034 -0.760 1.00 95.38 224 TYR A O 1
ATOM 1913 N N . TYR A 1 225 ? -24.891 -1.710 0.070 1.00 92.38 225 TYR A N 1
ATOM 1914 C CA . TYR A 1 225 ? -24.987 -2.525 -1.145 1.00 92.38 225 TYR A CA 1
ATOM 1915 C C . TYR A 1 225 ? -26.445 -2.822 -1.547 1.00 92.38 225 TYR A C 1
ATOM 1917 O O . TYR A 1 225 ? -27.270 -3.230 -0.733 1.00 92.38 225 TYR A O 1
ATOM 1925 N N . LYS A 1 226 ? -26.762 -2.683 -2.845 1.00 84.69 226 LYS A N 1
ATOM 1926 C CA . LYS A 1 226 ? -28.121 -2.878 -3.397 1.00 84.69 226 LYS A CA 1
ATOM 1927 C C . LYS A 1 226 ? -28.580 -4.346 -3.444 1.00 84.69 226 LYS A C 1
ATOM 1929 O O . LYS A 1 226 ? -29.781 -4.583 -3.497 1.00 84.69 226 LYS A O 1
ATOM 1934 N N . GLY A 1 227 ? -27.657 -5.306 -3.402 1.00 86.19 227 GLY A N 1
ATOM 1935 C CA . GLY A 1 227 ? -27.951 -6.741 -3.529 1.00 86.19 227 GLY A CA 1
ATOM 1936 C C . GLY A 1 227 ? -27.194 -7.630 -2.546 1.00 86.19 227 GLY A C 1
ATOM 1937 O O . GLY A 1 227 ? -27.156 -8.838 -2.734 1.00 86.19 227 GLY A O 1
ATOM 1938 N N . PHE A 1 228 ? -26.571 -7.048 -1.520 1.00 93.50 228 PHE A N 1
ATOM 1939 C CA . PHE A 1 228 ? -25.836 -7.810 -0.517 1.00 93.50 228 PHE A CA 1
ATOM 1940 C C . PHE A 1 228 ? -26.312 -7.433 0.880 1.00 93.50 228 PHE A C 1
ATOM 1942 O O . PHE A 1 228 ? -26.241 -6.271 1.285 1.00 93.50 228 PHE A O 1
ATOM 1949 N N . THR A 1 229 ? -26.813 -8.430 1.599 1.00 94.62 229 THR A N 1
ATOM 1950 C CA . THR A 1 229 ? -27.288 -8.310 2.977 1.00 94.62 229 THR A CA 1
ATOM 1951 C C . THR A 1 229 ? -26.771 -9.488 3.774 1.00 94.62 229 THR A C 1
ATOM 1953 O O . THR A 1 229 ? -26.751 -10.609 3.269 1.00 94.62 229 THR A O 1
ATOM 1956 N N . LEU A 1 230 ? -26.399 -9.239 5.020 1.00 95.81 230 LEU A N 1
ATOM 1957 C CA . LEU A 1 230 ? -25.934 -10.258 5.942 1.00 95.81 230 LEU A CA 1
ATOM 1958 C C . LEU A 1 230 ? -27.113 -10.720 6.806 1.00 95.81 230 LEU A C 1
ATOM 1960 O O . LEU A 1 230 ? -27.763 -9.899 7.446 1.00 95.81 230 LEU A O 1
ATOM 1964 N N . LEU A 1 231 ? -27.416 -12.016 6.805 1.00 94.25 231 LEU A N 1
ATOM 1965 C CA . LEU A 1 231 ? -28.417 -12.608 7.694 1.00 94.25 231 LEU A CA 1
ATOM 1966 C C . LEU A 1 231 ? -27.694 -13.233 8.890 1.00 94.25 231 LEU A C 1
ATOM 1968 O O . LEU A 1 231 ? -26.947 -14.187 8.696 1.00 94.25 231 LEU A O 1
ATOM 1972 N N . CYS A 1 232 ? -27.913 -12.715 10.095 1.00 90.56 232 CYS A N 1
ATOM 1973 C CA . CYS A 1 232 ? -27.330 -13.235 11.336 1.00 90.56 232 CYS A CA 1
ATOM 1974 C C . CYS A 1 232 ? -28.440 -13.425 12.367 1.00 90.56 232 CYS A C 1
ATOM 1976 O O . CYS A 1 232 ? -29.188 -12.484 12.632 1.00 90.56 232 CYS A O 1
ATOM 1978 N N . ASN A 1 233 ? -28.550 -14.623 12.950 1.00 87.75 233 ASN A N 1
ATOM 1979 C CA . ASN A 1 233 ? -29.536 -14.948 13.992 1.00 87.75 233 ASN A CA 1
ATOM 1980 C C . ASN A 1 233 ? -30.969 -14.518 13.617 1.00 87.75 233 ASN A C 1
ATOM 1982 O O . ASN A 1 233 ? -31.645 -13.823 14.372 1.00 87.75 233 ASN A O 1
ATOM 1986 N N . GLY A 1 234 ? -31.395 -14.834 12.389 1.00 88.69 234 GLY A N 1
ATOM 1987 C CA . GLY A 1 234 ? -32.719 -14.472 11.863 1.00 88.69 234 GLY A CA 1
ATOM 1988 C C . GLY A 1 234 ? -32.915 -12.984 11.533 1.00 88.69 234 GLY A C 1
ATOM 1989 O O . GLY A 1 234 ? -33.939 -12.616 10.964 1.00 88.69 234 GLY A O 1
ATOM 1990 N N . THR A 1 235 ? -31.939 -12.120 11.826 1.00 93.12 235 THR A N 1
ATOM 1991 C CA . THR A 1 235 ? -32.006 -10.682 11.543 1.00 93.12 235 THR A CA 1
ATOM 1992 C C . THR A 1 235 ? -31.234 -10.338 10.275 1.00 93.12 235 THR A C 1
ATOM 1994 O O . THR A 1 235 ? -30.074 -10.718 10.103 1.00 93.12 235 THR A O 1
ATOM 1997 N N . LYS A 1 236 ? -31.881 -9.595 9.374 1.00 95.81 236 LYS A N 1
ATOM 1998 C CA . LYS A 1 236 ? -31.283 -9.108 8.129 1.00 95.81 236 LYS A CA 1
ATOM 1999 C C . LYS A 1 236 ? -30.598 -7.761 8.350 1.00 95.81 236 LYS A C 1
ATOM 2001 O O . LYS A 1 236 ? -31.224 -6.821 8.831 1.00 95.81 236 LYS A O 1
ATOM 2006 N N . TYR A 1 237 ? -29.351 -7.660 7.909 1.00 96.81 237 TYR A N 1
ATOM 2007 C CA . TYR A 1 237 ? -28.535 -6.453 7.966 1.00 96.81 237 TYR A CA 1
ATOM 2008 C C . TYR A 1 237 ? -28.116 -6.007 6.564 1.00 96.81 237 TYR A C 1
ATOM 2010 O O . TYR A 1 237 ? -27.670 -6.804 5.736 1.00 96.81 237 TYR A O 1
ATOM 2018 N N . PHE A 1 238 ? -28.233 -4.715 6.295 1.00 96.62 238 PHE A N 1
ATOM 2019 C CA . PHE A 1 238 ? -27.656 -4.051 5.134 1.00 96.62 238 PHE A CA 1
ATOM 2020 C C . PHE A 1 238 ? -26.188 -3.740 5.413 1.00 96.62 238 PHE A C 1
ATOM 2022 O O . PHE A 1 238 ? -25.851 -3.299 6.508 1.00 96.62 238 PHE A O 1
ATOM 2029 N N . VAL A 1 239 ? -25.321 -3.951 4.420 1.00 96.81 239 VAL A N 1
ATOM 2030 C CA . VAL A 1 239 ? -23.866 -3.797 4.579 1.00 96.81 239 VAL A CA 1
ATOM 2031 C C . VAL A 1 239 ? -23.368 -2.550 3.858 1.00 96.81 239 VAL A C 1
ATOM 2033 O O . VAL A 1 239 ? -23.702 -2.334 2.688 1.00 96.81 239 VAL A O 1
ATOM 2036 N N . CYS A 1 240 ? -22.585 -1.732 4.560 1.00 95.69 240 CYS A N 1
ATOM 2037 C CA . CYS A 1 240 ? -22.023 -0.487 4.044 1.00 95.69 240 CYS A CA 1
ATOM 2038 C C . CYS A 1 240 ? -21.140 -0.734 2.809 1.00 95.69 240 CYS A C 1
ATOM 2040 O O . CYS A 1 240 ? -20.295 -1.634 2.783 1.00 95.69 240 CYS A O 1
ATOM 2042 N N . SER A 1 241 ? -21.333 0.088 1.777 1.00 93.50 241 SER A N 1
ATOM 2043 C CA . SER A 1 241 ? -20.615 0.019 0.501 1.00 93.50 241 SER A CA 1
ATOM 2044 C C . SER A 1 241 ? -19.605 1.153 0.305 1.00 93.50 241 SER A C 1
ATOM 2046 O O . SER A 1 241 ? -19.003 1.248 -0.763 1.00 93.50 241 SER A O 1
ATOM 2048 N N . GLN A 1 242 ? -19.432 2.036 1.291 1.00 93.19 242 GLN A N 1
ATOM 2049 C CA . GLN A 1 242 ? -18.553 3.206 1.200 1.00 93.19 242 GLN A CA 1
ATOM 2050 C C . GLN A 1 242 ? -17.110 2.852 1.580 1.00 93.19 242 GLN A C 1
ATOM 2052 O O . GLN A 1 242 ? -16.675 3.101 2.700 1.00 93.19 242 GLN A O 1
ATOM 2057 N N . TRP A 1 243 ? -16.385 2.281 0.617 1.00 93.44 243 TRP A N 1
ATOM 2058 C CA . TRP A 1 243 ? -14.962 1.952 0.718 1.00 93.44 243 TRP A CA 1
ATOM 2059 C C . TRP A 1 243 ? -14.183 2.805 -0.290 1.00 93.44 243 TRP A C 1
ATOM 2061 O O . TRP A 1 243 ? -14.262 2.564 -1.497 1.00 93.44 243 TRP A O 1
ATOM 2071 N N . TRP A 1 244 ? -13.474 3.823 0.195 1.00 89.81 244 TRP A N 1
ATOM 2072 C CA . TRP A 1 244 ? -12.704 4.766 -0.626 1.00 89.81 244 TRP A CA 1
ATOM 2073 C C . TRP A 1 244 ? -11.327 4.205 -0.986 1.00 89.81 244 TRP A C 1
ATOM 2075 O O . TRP A 1 244 ? -10.626 3.705 -0.112 1.00 89.81 244 TRP A O 1
ATOM 2085 N N . LYS A 1 245 ? -10.940 4.295 -2.267 1.00 87.38 245 LYS A N 1
ATOM 2086 C CA . LYS A 1 245 ? -9.691 3.703 -2.788 1.00 87.38 245 LYS A CA 1
ATOM 2087 C C . LYS A 1 245 ? -8.447 4.187 -2.047 1.00 87.38 245 LYS A C 1
ATOM 2089 O O . LYS A 1 245 ? -7.601 3.368 -1.707 1.00 87.38 245 LYS A O 1
ATOM 2094 N N . ASP A 1 246 ? -8.396 5.476 -1.735 1.00 91.12 246 ASP A N 1
ATOM 2095 C CA . ASP A 1 246 ? -7.249 6.108 -1.074 1.00 91.12 246 ASP A CA 1
ATOM 2096 C C . ASP A 1 246 ? -7.044 5.623 0.373 1.00 91.12 246 ASP A C 1
ATOM 2098 O O . ASP A 1 246 ? -6.001 5.871 0.961 1.00 91.12 246 ASP A O 1
ATOM 2102 N N . LEU A 1 247 ? -8.021 4.905 0.942 1.00 88.88 247 LEU A N 1
ATOM 2103 C CA . LEU A 1 247 ? -7.988 4.363 2.304 1.00 88.88 247 LEU A CA 1
ATOM 2104 C C . LEU A 1 247 ? -7.922 2.827 2.330 1.00 88.88 247 LEU A C 1
ATOM 2106 O O . LEU A 1 247 ? -8.129 2.214 3.376 1.00 88.88 247 LEU A O 1
ATOM 2110 N N . PHE A 1 248 ? -7.678 2.166 1.192 1.00 90.25 248 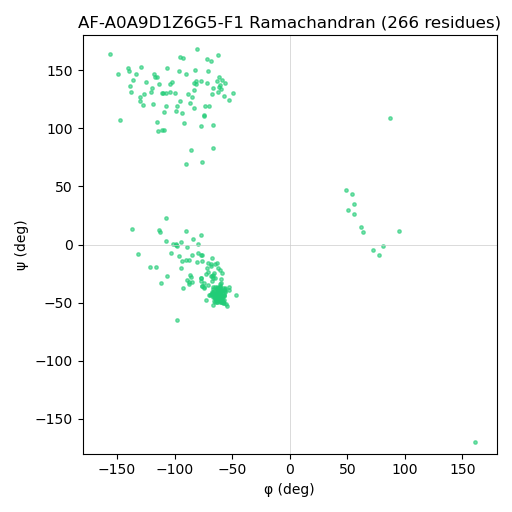PHE A N 1
ATOM 2111 C CA . PHE A 1 248 ? -7.699 0.700 1.125 1.00 90.25 248 PHE A CA 1
ATOM 2112 C C . PHE A 1 248 ? -6.681 0.033 2.053 1.00 90.25 248 PHE A C 1
ATOM 2114 O O . PHE A 1 248 ? -7.025 -0.968 2.682 1.00 90.25 248 PHE A O 1
ATOM 2121 N N . GLU A 1 249 ? -5.476 0.586 2.182 1.00 82.19 249 GLU A N 1
ATOM 2122 C CA . GLU A 1 249 ? -4.458 0.040 3.087 1.00 82.19 249 GLU A CA 1
ATOM 2123 C C . GLU A 1 249 ? -4.894 0.135 4.556 1.00 82.19 249 GLU A C 1
ATOM 2125 O O . GLU A 1 249 ? -4.787 -0.842 5.302 1.00 82.19 249 GLU A O 1
ATOM 2130 N N . ASP A 1 250 ? -5.474 1.272 4.954 1.00 84.75 250 ASP A N 1
ATOM 2131 C CA . ASP A 1 250 ? -5.996 1.482 6.306 1.00 84.75 250 ASP A CA 1
ATOM 2132 C C . ASP A 1 250 ? -7.163 0.542 6.611 1.00 84.75 250 ASP A C 1
ATOM 2134 O O . ASP A 1 250 ? -7.213 -0.072 7.681 1.00 84.75 250 ASP A O 1
ATOM 2138 N N . TYR A 1 251 ? -8.087 0.376 5.661 1.00 92.75 251 TYR A N 1
ATOM 2139 C CA . TYR A 1 251 ? -9.190 -0.570 5.799 1.00 92.75 251 TYR A CA 1
ATOM 2140 C C . TYR A 1 251 ? -8.687 -1.997 5.965 1.00 92.75 251 TYR A C 1
ATOM 2142 O O . TYR A 1 251 ? -9.143 -2.696 6.866 1.00 92.75 251 TYR A O 1
ATOM 2150 N N . GLU A 1 252 ? -7.743 -2.440 5.136 1.00 89.44 252 GLU A N 1
ATOM 2151 C CA . GLU A 1 252 ? -7.204 -3.796 5.225 1.00 89.44 252 GLU A CA 1
ATOM 2152 C C . GLU A 1 252 ? -6.540 -4.042 6.583 1.00 89.44 252 GLU A C 1
ATOM 2154 O O . GLU A 1 252 ? -6.809 -5.057 7.236 1.00 89.44 252 GLU A O 1
ATOM 2159 N N . TYR A 1 253 ? -5.734 -3.084 7.041 1.00 87.25 253 TYR A N 1
ATOM 2160 C CA . TYR A 1 253 ? -5.078 -3.137 8.340 1.00 87.25 253 TYR A CA 1
ATOM 2161 C C . TYR A 1 253 ? -6.084 -3.194 9.500 1.00 87.25 253 TYR A C 1
ATOM 2163 O O . TYR A 1 253 ? -5.975 -4.051 10.382 1.00 87.25 253 TYR A O 1
ATOM 2171 N N . ASN A 1 254 ? -7.094 -2.326 9.490 1.00 90.94 254 ASN A N 1
ATOM 2172 C CA . ASN A 1 254 ? -8.112 -2.261 10.537 1.00 90.94 254 ASN A CA 1
ATOM 2173 C C . ASN A 1 254 ? -8.995 -3.514 10.568 1.00 90.94 254 ASN A C 1
ATOM 2175 O O . ASN A 1 254 ? -9.250 -4.071 11.639 1.00 90.94 254 ASN A O 1
ATOM 2179 N N . LEU A 1 255 ? -9.403 -4.007 9.396 1.00 94.69 255 LEU A N 1
ATOM 2180 C CA . LEU A 1 255 ? -10.154 -5.255 9.261 1.00 94.69 255 LEU A CA 1
ATOM 2181 C C . LEU A 1 255 ? -9.356 -6.435 9.807 1.00 94.69 255 LEU A C 1
ATOM 2183 O O . LEU A 1 255 ? -9.902 -7.238 10.560 1.00 94.69 255 LEU A O 1
ATOM 2187 N N . ARG A 1 256 ? -8.055 -6.504 9.510 1.00 90.25 256 ARG A N 1
ATOM 2188 C CA . ARG A 1 256 ? -7.164 -7.519 10.077 1.00 90.25 256 ARG A CA 1
ATOM 2189 C C . ARG A 1 256 ? -7.155 -7.485 11.607 1.00 90.25 256 ARG A C 1
ATOM 2191 O O . ARG A 1 256 ? -7.376 -8.525 12.224 1.00 90.25 256 ARG A O 1
ATOM 2198 N N . LYS A 1 257 ? -6.952 -6.315 12.224 1.00 88.19 257 LYS A N 1
ATOM 2199 C CA . LYS A 1 257 ? -6.965 -6.193 13.696 1.00 88.19 257 LYS A CA 1
ATOM 2200 C C . LYS A 1 257 ? -8.311 -6.590 14.291 1.00 88.19 257 LYS A C 1
ATOM 2202 O O . LYS A 1 257 ? -8.365 -7.245 15.331 1.00 88.19 257 LYS A O 1
ATOM 2207 N N . TRP A 1 258 ? -9.399 -6.172 13.647 1.00 93.06 258 TRP A N 1
ATOM 2208 C CA . TRP A 1 258 ? -10.742 -6.512 14.088 1.00 93.06 258 TRP A CA 1
ATOM 2209 C C . TRP A 1 258 ? -10.954 -8.025 14.073 1.00 93.06 258 TRP A C 1
ATOM 2211 O O . TRP A 1 258 ? -11.354 -8.575 15.096 1.00 93.06 258 TRP A O 1
ATOM 2221 N N . VAL A 1 259 ? -10.610 -8.704 12.978 1.00 91.12 259 VAL A N 1
ATOM 2222 C CA . VAL A 1 259 ? -10.689 -10.168 12.866 1.00 91.12 259 VAL A CA 1
ATOM 2223 C C . VAL A 1 259 ? -9.858 -10.853 13.942 1.00 91.12 259 VAL A C 1
ATOM 2225 O O . VAL A 1 259 ? -10.369 -11.728 14.632 1.00 91.12 259 VAL A O 1
ATOM 2228 N N . GLU A 1 260 ? -8.606 -10.444 14.136 1.00 87.94 260 GLU A N 1
ATOM 2229 C CA . GLU A 1 260 ? -7.743 -10.993 15.191 1.00 87.94 260 GLU A CA 1
ATOM 2230 C C . GLU A 1 260 ? -8.395 -10.853 16.577 1.00 87.94 260 GLU A C 1
ATOM 2232 O O . GLU A 1 260 ? -8.382 -11.792 17.376 1.00 87.94 260 GLU A O 1
ATOM 2237 N N . SER A 1 261 ? -9.080 -9.735 16.836 1.00 88.06 261 SER A N 1
ATOM 2238 C CA . SER A 1 261 ? -9.839 -9.544 18.077 1.00 88.06 261 SER A CA 1
ATOM 2239 C C . SER A 1 261 ? -11.042 -10.484 18.229 1.00 88.06 261 SER A C 1
ATOM 2241 O O . SER A 1 261 ? -11.463 -10.743 19.358 1.00 88.06 261 SER A O 1
ATOM 2243 N N . LEU A 1 262 ? -11.607 -11.005 17.135 1.00 88.31 262 LEU A N 1
ATOM 2244 C CA . LEU A 1 262 ? -12.704 -11.973 17.200 1.00 88.31 262 LEU A CA 1
ATOM 2245 C C . LEU A 1 262 ? -12.209 -13.319 17.734 1.00 88.31 262 LEU A C 1
ATOM 2247 O O . LEU A 1 262 ? -12.851 -13.888 18.611 1.00 88.31 262 LEU A O 1
ATOM 2251 N N . PHE A 1 263 ? -11.045 -13.778 17.270 1.00 83.81 263 PHE A N 1
ATOM 2252 C CA . PHE A 1 263 ? -10.466 -15.068 17.661 1.00 83.81 263 PHE A CA 1
ATOM 2253 C C . PHE A 1 263 ? -9.814 -15.050 19.046 1.00 83.81 263 PHE A C 1
ATOM 2255 O O . PHE A 1 263 ? -9.792 -16.067 19.735 1.00 83.81 263 PHE A O 1
ATOM 2262 N N . ASN A 1 264 ? -9.313 -13.895 19.487 1.00 75.00 264 ASN A N 1
ATOM 2263 C CA . ASN A 1 264 ? -8.733 -13.759 20.825 1.00 75.00 264 ASN A CA 1
ATOM 2264 C C . ASN A 1 264 ? -9.785 -13.821 21.946 1.00 75.00 264 ASN A C 1
ATOM 2266 O O . ASN A 1 264 ? -9.443 -14.166 23.068 1.00 75.00 264 ASN A O 1
ATOM 2270 N N . ASN A 1 265 ? -11.052 -13.508 21.649 1.00 61.66 265 ASN A N 1
ATOM 2271 C CA . ASN A 1 265 ? -12.152 -13.514 22.624 1.00 61.66 265 ASN A CA 1
ATOM 2272 C C . ASN A 1 265 ? -13.054 -14.762 22.529 1.00 61.66 265 ASN A C 1
ATOM 2274 O O . ASN A 1 265 ? -14.031 -14.854 23.262 1.00 61.66 265 ASN A O 1
ATOM 2278 N N . SER A 1 266 ? -12.774 -15.695 21.611 1.00 52.81 266 SER A N 1
ATOM 2279 C CA . SER A 1 266 ? -13.523 -16.954 21.449 1.00 52.81 266 SER A CA 1
ATOM 2280 C C . SER A 1 266 ? -12.841 -18.157 22.117 1.00 52.81 266 SER A C 1
ATOM 2282 O O . SER A 1 266 ? -13.322 -19.277 21.988 1.00 52.81 266 SER A O 1
ATOM 2284 N N . LEU A 1 267 ? -11.690 -17.940 22.763 1.00 43.78 267 LEU A N 1
ATOM 2285 C CA . LEU A 1 267 ? -10.877 -18.958 23.451 1.00 43.78 267 LEU A CA 1
ATOM 2286 C C . LEU A 1 267 ? -10.832 -18.764 24.980 1.00 43.78 267 LEU A C 1
ATOM 2288 O O . LEU A 1 267 ? -10.022 -19.394 25.658 1.00 43.78 267 LEU A O 1
ATOM 2292 N N . SER A 1 268 ? -11.703 -17.899 25.498 1.00 33.28 268 SER A N 1
ATOM 2293 C CA . SER A 1 268 ? -12.002 -17.672 26.917 1.00 33.28 268 SER A CA 1
ATOM 2294 C C . SER A 1 268 ? -13.442 -18.066 27.198 1.00 33.28 268 SER A C 1
ATOM 2296 O O . SER A 1 268 ? -13.677 -18.731 28.225 1.00 33.28 268 SER A O 1
#

Secondary structure (DSSP, 8-state):
--EEEE-HHHHHHHHHHHHHHHHHHHTHHHHHHTTTB-TTT--B-PEEEEEPTT--HHHHHHHHHHHHTBS-SSS--EEEEHHHHHHHHHHTT-SGGGTEEEEEHHHHHHHHTTSS-HHHHHHHHHHHHHHTTTSS-------HHHHHTTS-----GGGSPPTTS-HHHHHHHHHHHHHHTT---HHHHHHHH-HHHHHHHT--SS-SEES-GGGGEETTEE-EEEEEEEEETTEEEEEE----GGGHHHHHHHHHHHHHHHHHTS--

Mean predicted aligned error: 16.79 Å

Nearest PDB structures (foldseek):
  6rxb-assembly2_C  TM=2.748E-01  e=3.875E+00  Acinetobacter baumannii AYE

pLDDT: mean 84.17, std 16.98, range [28.38, 97.0]

Solvent-accessible surface area (backbone atoms only — not comparable to full-atom values): 15620 Å² total; per-residue (Å²): 133,63,71,46,76,47,34,68,66,58,48,48,72,68,43,48,62,54,54,51,52,50,52,56,60,70,46,45,62,59,42,55,76,50,64,27,42,18,43,61,83,61,49,73,43,76,63,43,84,39,64,38,88,94,55,44,68,66,63,53,51,49,51,53,40,62,75,76,23,49,75,46,97,91,47,79,40,32,59,37,53,52,64,62,50,48,53,54,55,59,52,75,49,59,64,52,81,79,35,43,44,48,24,28,67,74,56,42,58,32,40,77,70,62,77,45,50,69,68,59,34,52,51,38,44,52,48,48,66,50,48,70,50,50,81,61,62,99,65,86,86,81,57,69,72,72,46,57,79,73,57,77,74,81,74,60,74,82,73,52,80,56,95,87,55,52,73,71,55,40,54,55,50,40,55,50,50,36,50,78,69,65,57,60,42,75,67,49,52,50,45,34,43,30,42,68,53,19,36,76,56,44,64,29,99,47,33,44,33,40,72,55,74,75,74,36,46,57,94,91,38,72,47,32,45,94,87,49,66,51,76,54,94,92,42,60,24,42,33,52,59,76,76,58,77,95,46,47,69,58,36,53,52,26,49,50,55,51,54,50,55,46,55,66,64,72,79,117

Sequence (268 aa):
MAMFIGSLSEFKKFFSIYCKNKVVQMTKSIKNEKENICEYCKQKRELETVYIKGSDRINVIESILNKNFKQSETVDNYFVDLHKFEEYFIDAQKPIEKHFYFLCNDCHKKYDKNEISEDQIRKKINYTKNEGRKLILGCPVYDPFRDYIAKKPKVPLEFYKRGNESMQDYVKRLLVLCRDHNLLTPNRLAQLQDLRWCKEHIGLQYPWLEKHRWKTIVSGHRRYYKGFTLLCNGTKYFVCSQWWKDLFEDYEYNLRKWVESLFNNSLS

Foldseek 3Di:
DDKDKDFLVVCCVPCVVVLLVVLCVVCVVVCVVVQCQFLQPRDRDHWDKAWDPPLDPSVQLVVLQVPPFDPDPVDRIGIDDVVVSVVSSVVSCPPVVNTTGIHDPVVRVCVVVVVDDPVSSVVSNVVVVQVVVCVPDPDDDDDCVVVVVPDDDDLPPQLADDPPDDLQVSLLSNLVVCQVVVLCDPVNLVLLQDQVSCCVQQVDNHRQKDQDPVVQQDPNDGQFDPPGWDQHPNGIITGGPPDDPVCSVVNNVSSVVVSRVSRVVVVD

Organism: NCBI:txid2838505

Radius of gyration: 24.54 Å; Cα contacts (8 Å, |Δi|>4): 280; chains: 1; bounding box: 64×37×60 Å